Protein AF-A0A7C9HS86-F1 (afdb_monomer)

Solvent-accessible surface area (backbone atoms only — not comparable to full-atom values): 10602 Å² total; per-residue (Å²): 133,80,82,70,63,67,66,60,54,40,52,51,52,50,53,51,45,31,72,55,38,47,35,41,27,39,34,43,33,40,74,77,52,74,40,54,64,74,79,40,66,88,40,86,73,49,36,74,54,72,41,73,42,54,59,30,56,95,36,75,87,47,51,45,79,34,49,33,40,23,66,54,84,57,45,81,84,75,43,54,54,66,52,52,52,46,24,25,45,43,34,43,48,38,59,76,68,66,56,51,61,92,37,46,48,70,42,36,90,53,73,94,74,60,99,62,53,38,24,38,40,48,61,82,95,39,42,27,36,28,41,65,39,48,63,77,75,51,72,69,58,54,52,52,49,52,67,54,43,66,76,81,26,82,40,44,39,42,32,21,42,38,65,71,55,26,53,57,46,34,73,66,36,41,84,74,69,32,48,59,38,69,44,63,44,77,42,80,79,126

Secondary structure (DSSP, 8-state):
-PPP-HHHHHHHHHHHHHHHHSEEEHHHHHHHHS--HHHHTT-TT-EEEEEEE--STT-GGG-EEEEEEES-TTHHHHS-HHHHHHHHHHHHHHHHTT--GGGEEE-GGGTTS-SS-SEEEEETTEEEEEEEE-S---HHHHHHHHHHHHHH-SEEEEEES-HHHHHHHHHHHGGGTPEEEE--TT-S--

Sequence (190 aa):
MGAGNPLLTKLARLRAALRTDRVLSGAQLERHFDLSPSQLQPLKDFTQFSATLQPVYRSVRSRTVVPFVTLEASMERRLSAEQVGHLAGTAEIRLQLAAAPQDWQSGAAALGRSNKPDAVYLLGEHRVAIEYDAGSYRARVIEQKLEQFSRDYAGLVWGVTSGVRARRLQDRLGAHGVQVLHLNWWSDQG

Structure (mmCIF, N/CA/C/O backbone):
data_AF-A0A7C9HS86-F1
#
_entry.id   AF-A0A7C9HS86-F1
#
loop_
_atom_site.group_PDB
_atom_site.id
_atom_site.type_symbol
_atom_site.label_atom_id
_atom_site.label_alt_id
_atom_site.label_comp_id
_atom_site.label_asym_id
_atom_site.label_entity_id
_atom_site.label_seq_id
_atom_site.pdbx_PDB_ins_code
_atom_site.Cartn_x
_atom_site.Cartn_y
_atom_site.Cartn_z
_atom_site.occupancy
_atom_site.B_iso_or_equiv
_atom_site.auth_seq_id
_atom_site.auth_comp_id
_atom_site.auth_asym_id
_atom_site.auth_atom_id
_atom_site.pdbx_PDB_model_num
ATOM 1 N N . MET A 1 1 ? -0.083 -32.464 -17.994 1.00 45.38 1 MET A N 1
ATOM 2 C CA . MET A 1 1 ? -0.418 -31.026 -18.065 1.00 45.38 1 MET A CA 1
ATOM 3 C C . MET A 1 1 ? 0.732 -30.268 -17.426 1.00 45.38 1 MET A C 1
ATOM 5 O O . MET A 1 1 ? 0.901 -30.371 -16.220 1.00 45.38 1 MET A O 1
ATOM 9 N N . GLY A 1 2 ? 1.610 -29.667 -18.232 1.00 49.62 2 GLY A N 1
ATOM 10 C CA . GLY A 1 2 ? 2.817 -29.009 -17.724 1.00 49.62 2 GLY A CA 1
ATOM 11 C C . GLY A 1 2 ? 2.449 -27.813 -16.853 1.00 49.62 2 GLY A C 1
ATOM 12 O O . GLY A 1 2 ? 1.613 -27.006 -17.257 1.00 49.62 2 GLY A O 1
ATOM 13 N N . ALA A 1 3 ? 3.043 -27.716 -15.664 1.00 58.22 3 ALA A N 1
ATOM 14 C CA . ALA A 1 3 ? 2.933 -26.527 -14.831 1.00 58.22 3 ALA A CA 1
ATOM 15 C C . ALA A 1 3 ? 3.346 -25.309 -15.672 1.00 58.22 3 ALA A C 1
ATOM 17 O O . ALA A 1 3 ? 4.456 -25.269 -16.206 1.00 58.22 3 ALA A O 1
ATOM 18 N N . GLY A 1 4 ? 2.424 -24.361 -15.862 1.00 68.75 4 GLY A N 1
ATOM 19 C CA . GLY A 1 4 ? 2.694 -23.137 -16.612 1.00 68.75 4 GLY A CA 1
ATOM 20 C C . GLY A 1 4 ? 3.928 -22.426 -16.056 1.00 68.75 4 GLY A C 1
ATOM 21 O O . GLY A 1 4 ? 4.203 -22.511 -14.861 1.00 68.75 4 GLY A O 1
ATOM 22 N N . ASN A 1 5 ? 4.679 -21.741 -16.922 1.00 86.19 5 ASN A N 1
ATOM 23 C CA . ASN A 1 5 ? 5.912 -21.049 -16.543 1.00 86.19 5 ASN A CA 1
ATOM 24 C C . ASN A 1 5 ? 5.682 -20.190 -15.270 1.00 86.19 5 ASN A C 1
ATOM 26 O O . ASN A 1 5 ? 4.891 -19.238 -15.325 1.00 86.19 5 ASN A O 1
ATOM 30 N N . PRO A 1 6 ? 6.345 -20.497 -14.133 1.00 89.19 6 PRO A N 1
ATOM 31 C CA . PRO A 1 6 ? 6.112 -19.811 -12.860 1.00 89.19 6 PRO A CA 1
ATOM 32 C C . PRO A 1 6 ? 6.282 -18.291 -12.948 1.00 89.19 6 PRO A C 1
ATOM 34 O O . PRO A 1 6 ? 5.528 -17.542 -12.326 1.00 89.19 6 PRO A O 1
ATOM 37 N N . LEU A 1 7 ? 7.212 -17.822 -13.786 1.00 89.44 7 LEU A N 1
ATOM 38 C CA . LEU A 1 7 ? 7.433 -16.398 -14.018 1.00 89.44 7 LEU A CA 1
ATOM 39 C C . LEU A 1 7 ? 6.228 -15.738 -14.697 1.00 89.44 7 LEU A C 1
ATOM 41 O O . LEU A 1 7 ? 5.809 -14.662 -14.282 1.00 89.44 7 LEU A O 1
ATOM 45 N N . LEU A 1 8 ? 5.620 -16.386 -15.696 1.00 91.19 8 LEU A N 1
ATOM 46 C CA . LEU A 1 8 ? 4.433 -15.841 -16.366 1.00 91.19 8 LEU A CA 1
ATOM 47 C C . LEU A 1 8 ? 3.260 -15.688 -15.392 1.00 91.19 8 LEU A C 1
ATOM 49 O O . LEU A 1 8 ? 2.548 -14.686 -15.446 1.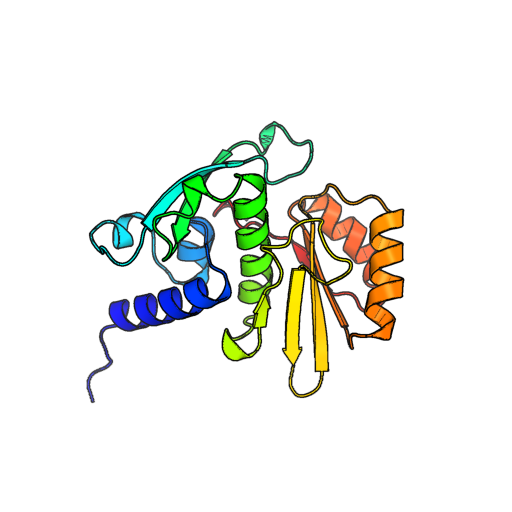00 91.19 8 LEU A O 1
ATOM 53 N N . THR A 1 9 ? 3.109 -16.630 -14.459 1.00 94.00 9 THR A N 1
ATOM 54 C CA . THR A 1 9 ? 2.086 -16.561 -13.406 1.00 94.00 9 THR A CA 1
ATOM 55 C C . THR A 1 9 ? 2.334 -15.381 -12.464 1.00 94.00 9 THR A C 1
ATOM 57 O O . THR A 1 9 ? 1.413 -14.607 -12.193 1.00 94.00 9 THR A O 1
ATOM 60 N N . LYS A 1 10 ? 3.582 -15.183 -12.011 1.00 95.25 10 LYS A N 1
ATOM 61 C CA . LYS A 1 10 ? 3.967 -14.022 -11.189 1.00 95.25 10 LYS A CA 1
ATOM 62 C C . LYS A 1 10 ? 3.694 -12.700 -11.913 1.00 95.25 10 LYS A C 1
ATOM 64 O O . LYS A 1 10 ? 3.069 -11.808 -11.345 1.00 95.25 10 LYS A O 1
ATOM 69 N N . LEU A 1 11 ? 4.078 -12.597 -13.187 1.00 96.12 11 LEU A N 1
ATOM 70 C CA . LEU A 1 11 ? 3.857 -11.397 -14.000 1.00 96.12 11 LEU A CA 1
ATOM 71 C C . LEU A 1 11 ? 2.369 -11.121 -14.252 1.00 96.12 11 LEU A C 1
ATOM 73 O O . LEU A 1 11 ? 1.957 -9.964 -14.279 1.00 96.12 11 LEU A O 1
ATOM 77 N N . ALA A 1 12 ? 1.542 -12.153 -14.435 1.00 95.38 12 ALA A N 1
ATOM 78 C CA . ALA A 1 12 ? 0.095 -11.988 -14.564 1.00 95.38 12 ALA A CA 1
ATOM 79 C C . ALA A 1 12 ? -0.529 -11.453 -13.264 1.00 95.38 12 ALA A C 1
ATOM 81 O O . ALA A 1 12 ? -1.308 -10.497 -13.309 1.00 95.38 12 ALA A O 1
ATOM 82 N N . ARG A 1 13 ? -0.127 -12.003 -12.108 1.00 95.88 13 ARG A N 1
ATOM 83 C CA . ARG A 1 13 ? -0.547 -11.510 -10.785 1.00 95.88 13 ARG A CA 1
ATOM 84 C C . ARG A 1 13 ? -0.114 -10.062 -10.554 1.00 95.88 13 ARG A C 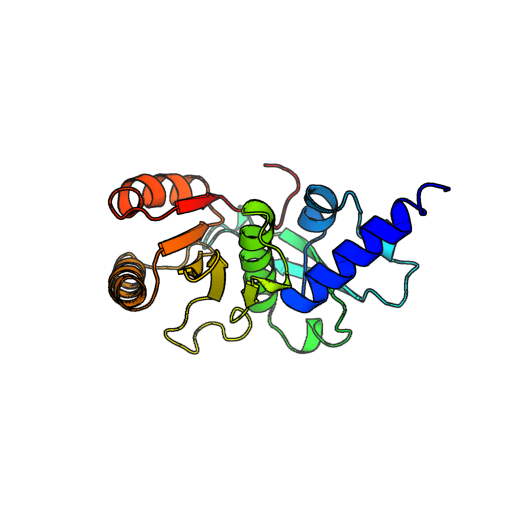1
ATOM 86 O O . ARG A 1 13 ? -0.935 -9.256 -10.124 1.00 95.88 13 ARG A O 1
ATOM 93 N N . LEU A 1 14 ? 1.128 -9.714 -10.896 1.00 97.31 14 LEU A N 1
ATOM 94 C CA . LEU A 1 14 ? 1.634 -8.344 -10.783 1.00 97.31 14 LEU A CA 1
ATOM 95 C C . LEU A 1 14 ? 0.838 -7.370 -11.663 1.00 97.31 14 LEU A C 1
ATOM 97 O O . LEU A 1 14 ? 0.445 -6.306 -11.196 1.00 97.31 14 LEU A O 1
ATOM 101 N N . ARG A 1 15 ? 0.538 -7.734 -12.919 1.00 97.06 15 ARG A N 1
ATOM 102 C CA . ARG A 1 15 ? -0.299 -6.897 -13.800 1.00 97.06 15 ARG A CA 1
ATOM 103 C C . ARG A 1 15 ? -1.697 -6.680 -13.226 1.00 97.06 15 ARG A C 1
ATOM 105 O O . ARG A 1 15 ? -2.211 -5.571 -13.317 1.00 97.06 15 ARG A O 1
ATOM 112 N N . ALA A 1 16 ? -2.314 -7.716 -12.658 1.00 95.88 16 ALA A N 1
ATOM 113 C CA . ALA A 1 16 ? -3.623 -7.588 -12.022 1.00 95.88 16 ALA A CA 1
ATOM 114 C C . ALA A 1 16 ? -3.570 -6.628 -10.823 1.00 95.88 16 ALA A C 1
ATOM 116 O O . ALA A 1 16 ? -4.391 -5.719 -10.747 1.00 95.88 16 ALA A O 1
ATOM 117 N N . ALA A 1 17 ? -2.561 -6.765 -9.958 1.00 96.69 17 ALA A N 1
ATOM 118 C CA . ALA A 1 17 ? -2.348 -5.852 -8.838 1.00 96.69 17 ALA A CA 1
ATOM 119 C C . ALA A 1 17 ? -2.145 -4.405 -9.310 1.00 96.69 17 ALA A C 1
ATOM 121 O O . ALA A 1 17 ? -2.857 -3.512 -8.868 1.00 96.69 17 ALA A O 1
ATOM 122 N N . LEU A 1 18 ? -1.261 -4.167 -10.284 1.00 96.62 18 LEU A N 1
ATOM 123 C CA . LEU A 1 18 ? -0.987 -2.820 -10.794 1.00 96.62 18 LEU A CA 1
ATOM 124 C C . LEU A 1 18 ? -2.178 -2.173 -11.514 1.00 96.62 18 LEU A C 1
ATOM 126 O O . LEU A 1 18 ? -2.245 -0.952 -11.562 1.00 96.62 18 LEU A O 1
ATOM 130 N N . ARG A 1 19 ? -3.133 -2.937 -12.056 1.00 95.25 19 ARG A N 1
ATOM 131 C CA . ARG A 1 19 ? -4.377 -2.352 -12.593 1.00 95.25 19 ARG A CA 1
ATOM 132 C C . ARG A 1 19 ? -5.276 -1.785 -11.495 1.00 95.25 19 ARG A C 1
ATOM 134 O O . ARG A 1 19 ? -5.959 -0.796 -11.737 1.00 95.25 19 ARG A O 1
ATOM 141 N N . THR A 1 20 ? -5.258 -2.390 -10.311 1.00 94.69 20 THR A N 1
ATOM 142 C CA . THR A 1 20 ? -6.065 -1.972 -9.158 1.00 94.69 20 THR A CA 1
ATOM 143 C C . THR A 1 20 ? -5.347 -0.919 -8.312 1.00 94.69 20 THR A C 1
ATOM 145 O O . THR A 1 20 ? -5.922 0.115 -7.977 1.00 94.69 20 THR A O 1
ATOM 148 N N . ASP A 1 21 ? -4.074 -1.154 -8.004 1.00 96.12 21 ASP A N 1
ATOM 149 C CA . ASP A 1 21 ? -3.268 -0.338 -7.088 1.00 96.12 21 ASP A CA 1
ATOM 150 C C . ASP A 1 21 ? -2.523 0.798 -7.789 1.00 96.12 21 ASP A C 1
ATOM 152 O O . ASP A 1 21 ? -2.080 1.753 -7.151 1.00 96.12 21 ASP A O 1
ATOM 156 N N . ARG A 1 22 ? -2.395 0.702 -9.118 1.00 95.94 22 ARG A N 1
ATOM 157 C CA . ARG A 1 22 ? -1.705 1.635 -10.024 1.00 95.94 22 ARG A CA 1
ATOM 158 C C . ARG A 1 22 ? -0.185 1.671 -9.881 1.00 95.94 22 ARG A C 1
ATOM 160 O O . ARG A 1 22 ? 0.506 1.821 -10.890 1.00 95.94 22 ARG A O 1
ATOM 167 N N . VAL A 1 23 ? 0.351 1.513 -8.674 1.00 97.00 23 VAL A N 1
ATOM 168 C CA . VAL A 1 23 ? 1.792 1.513 -8.406 1.00 97.00 23 VAL A CA 1
ATOM 169 C C . VAL A 1 23 ? 2.135 0.606 -7.231 1.00 97.00 23 VAL A C 1
ATOM 171 O O . VAL A 1 23 ? 1.376 0.508 -6.271 1.00 97.00 23 VAL A O 1
ATOM 174 N N . LEU A 1 24 ? 3.294 -0.039 -7.309 1.00 97.81 24 LEU A N 1
ATOM 175 C CA . LEU A 1 24 ? 3.888 -0.807 -6.218 1.00 97.81 24 LEU A CA 1
ATOM 176 C C . LEU A 1 24 ? 5.366 -0.445 -6.087 1.00 97.81 24 LEU A C 1
ATOM 178 O O . LEU A 1 24 ? 6.025 -0.151 -7.086 1.00 97.81 24 LEU A O 1
ATOM 182 N N . SER A 1 25 ? 5.891 -0.453 -4.867 1.00 97.88 25 SER A N 1
ATOM 183 C CA . SER A 1 25 ? 7.325 -0.269 -4.639 1.00 97.88 25 SER A CA 1
ATOM 184 C C . SER A 1 25 ? 8.111 -1.553 -4.925 1.00 97.88 25 SER A C 1
ATOM 186 O O . SER A 1 25 ? 7.553 -2.652 -4.904 1.00 97.88 25 SER A O 1
ATOM 188 N N . GLY A 1 26 ? 9.429 -1.432 -5.099 1.00 97.25 26 GLY A N 1
ATOM 189 C CA . GLY A 1 26 ? 10.323 -2.593 -5.167 1.00 97.25 26 GLY A CA 1
ATOM 190 C C . GLY A 1 26 ? 10.157 -3.543 -3.978 1.00 97.25 26 GLY A C 1
ATOM 191 O O . GLY A 1 26 ? 10.024 -4.745 -4.184 1.00 97.25 26 GLY A O 1
ATOM 192 N N . ALA A 1 27 ? 10.018 -3.005 -2.764 1.00 96.94 27 ALA A N 1
ATOM 193 C CA . ALA A 1 27 ? 9.853 -3.826 -1.568 1.00 96.94 27 ALA A CA 1
ATOM 194 C C . ALA A 1 27 ? 8.552 -4.647 -1.566 1.00 96.94 27 ALA A C 1
ATOM 196 O O . ALA A 1 27 ? 8.487 -5.777 -1.081 1.00 96.94 27 ALA A O 1
ATOM 197 N N . GLN A 1 28 ? 7.486 -4.097 -2.151 1.00 97.88 28 GLN A N 1
ATOM 198 C CA . GLN A 1 28 ? 6.220 -4.814 -2.303 1.00 97.88 28 GLN A CA 1
ATOM 199 C C . GLN A 1 28 ? 6.314 -5.915 -3.358 1.00 97.88 28 GLN A C 1
ATOM 201 O O . GLN A 1 28 ? 5.717 -6.979 -3.187 1.00 97.88 28 GLN A O 1
ATOM 206 N N . LEU A 1 29 ? 7.055 -5.670 -4.443 1.00 97.25 29 LEU A N 1
ATOM 207 C CA . LEU A 1 29 ? 7.319 -6.670 -5.475 1.00 97.25 29 LEU A CA 1
ATOM 208 C C . LEU A 1 29 ? 8.051 -7.879 -4.882 1.00 97.25 29 LEU A C 1
ATOM 210 O O . LEU A 1 29 ? 7.614 -9.013 -5.088 1.00 97.25 29 LEU A O 1
ATOM 214 N N . GLU A 1 30 ? 9.102 -7.636 -4.102 1.00 96.06 30 GLU A N 1
ATOM 215 C CA . GLU A 1 30 ? 9.903 -8.701 -3.498 1.00 96.06 30 GLU A CA 1
ATOM 216 C C . GLU A 1 30 ? 9.066 -9.502 -2.498 1.00 96.06 30 GLU A C 1
ATOM 218 O O . GLU A 1 30 ? 8.924 -10.718 -2.633 1.00 96.06 30 GLU A O 1
ATOM 223 N N . ARG A 1 31 ? 8.403 -8.810 -1.565 1.00 96.12 31 ARG A N 1
ATOM 224 C CA . ARG A 1 31 ? 7.620 -9.433 -0.490 1.00 96.12 31 ARG A CA 1
ATOM 225 C C . ARG A 1 31 ? 6.410 -10.226 -0.977 1.00 96.12 31 ARG A C 1
ATOM 227 O O . ARG A 1 31 ? 6.134 -11.299 -0.448 1.00 96.12 31 ARG A O 1
ATOM 234 N N . HIS A 1 32 ? 5.656 -9.691 -1.939 1.00 96.62 32 HIS A N 1
ATOM 235 C CA . HIS A 1 32 ? 4.333 -10.232 -2.290 1.00 96.62 32 HIS A CA 1
ATOM 236 C C . HIS A 1 32 ? 4.305 -10.996 -3.619 1.00 96.62 32 HIS A C 1
ATOM 238 O O . HIS A 1 32 ? 3.376 -11.774 -3.865 1.00 96.62 32 HIS A O 1
ATOM 244 N N . PHE A 1 33 ? 5.303 -10.791 -4.483 1.00 96.25 33 PHE A N 1
ATOM 245 C CA . PHE A 1 33 ? 5.349 -11.387 -5.822 1.00 96.25 33 PHE A CA 1
ATOM 246 C C . PHE A 1 33 ? 6.621 -12.191 -6.094 1.00 96.25 33 PHE A C 1
ATOM 248 O O . PHE A 1 33 ? 6.652 -12.897 -7.107 1.00 96.25 33 PHE A O 1
ATOM 255 N N . ASP A 1 34 ? 7.621 -12.132 -5.206 1.00 95.75 34 ASP A N 1
ATOM 256 C CA . ASP A 1 34 ? 8.929 -12.766 -5.397 1.00 95.75 34 ASP A CA 1
ATOM 257 C C . ASP A 1 34 ? 9.529 -12.355 -6.758 1.00 95.75 34 ASP A C 1
ATOM 259 O O . ASP A 1 34 ? 9.844 -13.185 -7.624 1.00 95.75 34 ASP A O 1
ATOM 263 N N . LEU A 1 35 ? 9.532 -11.032 -6.971 1.00 95.56 35 LEU A N 1
ATOM 264 C CA . LEU A 1 35 ? 10.057 -10.318 -8.131 1.00 95.56 35 LEU A CA 1
ATOM 265 C C . LEU A 1 35 ? 10.865 -9.107 -7.658 1.00 95.56 35 LEU A C 1
ATOM 267 O O . LEU A 1 35 ? 10.457 -8.433 -6.723 1.00 95.56 35 LEU A O 1
ATOM 271 N N . SER A 1 36 ? 11.941 -8.768 -8.358 1.00 94.06 36 SER A N 1
ATOM 272 C CA . SER A 1 36 ? 12.672 -7.514 -8.164 1.00 94.06 36 SER A CA 1
ATOM 273 C C . SER A 1 36 ? 12.439 -6.546 -9.335 1.00 94.06 36 SER A C 1
ATOM 275 O O . SER A 1 36 ? 12.136 -6.978 -10.456 1.00 94.06 36 SER A O 1
ATOM 277 N N . PRO A 1 37 ? 12.628 -5.226 -9.143 1.00 91.88 37 PRO A N 1
ATOM 278 C CA . PRO A 1 37 ? 12.551 -4.259 -10.241 1.00 91.88 37 PRO A CA 1
ATOM 279 C C . PRO A 1 37 ? 13.489 -4.588 -11.417 1.00 91.88 37 PRO A C 1
ATOM 281 O O . PRO A 1 37 ? 13.111 -4.430 -12.580 1.00 91.88 37 PRO A O 1
ATOM 284 N N . SER A 1 38 ? 14.688 -5.123 -11.153 1.00 91.69 38 SER A N 1
ATOM 285 C CA . SER A 1 38 ? 15.653 -5.478 -12.205 1.00 91.69 38 SER A CA 1
ATOM 286 C C . SER A 1 38 ? 15.145 -6.585 -13.133 1.00 91.69 38 SER A C 1
ATOM 288 O O . SER A 1 38 ? 15.365 -6.508 -14.341 1.00 91.69 38 SER A O 1
ATOM 290 N N . GLN A 1 39 ? 14.379 -7.554 -12.619 1.00 93.31 39 GLN A N 1
ATOM 291 C CA . GLN A 1 39 ? 13.745 -8.594 -13.442 1.00 93.31 39 GLN A CA 1
ATOM 292 C C . GLN A 1 39 ? 12.695 -8.032 -14.410 1.00 93.31 39 GLN A C 1
ATOM 294 O O . GLN A 1 39 ? 12.390 -8.661 -15.424 1.00 93.31 39 GLN A O 1
ATOM 299 N N . LEU A 1 40 ? 12.148 -6.851 -14.117 1.00 93.88 40 LEU A N 1
ATOM 300 C CA . LEU A 1 40 ? 11.145 -6.191 -14.948 1.00 93.88 40 LEU A CA 1
ATOM 301 C C . LEU A 1 40 ? 11.751 -5.205 -15.952 1.00 93.88 40 LEU A C 1
ATOM 303 O O . LEU A 1 40 ? 11.059 -4.820 -16.887 1.00 93.88 40 LEU A O 1
ATOM 307 N N . GLN A 1 41 ? 13.023 -4.812 -15.809 1.00 89.38 41 GLN A N 1
ATOM 308 C CA . GLN A 1 41 ? 13.681 -3.859 -16.719 1.00 89.38 41 GLN A CA 1
ATOM 309 C C . GLN A 1 41 ? 13.632 -4.255 -18.204 1.00 89.38 41 GLN A C 1
ATOM 311 O O . GLN A 1 41 ? 13.383 -3.374 -19.028 1.00 89.38 41 GLN A O 1
ATOM 316 N N . PRO A 1 42 ? 13.821 -5.533 -18.599 1.00 90.88 42 PRO A N 1
ATOM 317 C CA . PRO A 1 42 ? 13.724 -5.905 -20.011 1.00 90.88 42 PRO A CA 1
ATOM 318 C C . PRO A 1 42 ? 12.279 -5.923 -20.546 1.00 90.88 42 PRO A C 1
ATOM 320 O O . PRO A 1 42 ? 12.074 -6.075 -21.752 1.00 90.88 42 PRO A O 1
ATOM 323 N N . LEU A 1 43 ? 11.266 -5.790 -19.683 1.00 91.69 43 LEU A N 1
ATOM 324 C CA . LEU A 1 43 ? 9.855 -5.917 -20.042 1.00 91.69 43 LEU A CA 1
ATOM 325 C C . LEU A 1 43 ? 9.222 -4.538 -20.261 1.00 91.69 43 LEU A C 1
ATOM 327 O O . LEU A 1 43 ? 8.967 -3.795 -19.318 1.00 91.69 43 LEU A O 1
ATOM 331 N N . LYS A 1 44 ? 8.883 -4.228 -21.516 1.00 88.75 44 LYS A N 1
ATOM 332 C CA . LYS A 1 44 ? 8.337 -2.915 -21.919 1.00 88.75 44 LYS A CA 1
ATOM 333 C C . LYS A 1 44 ? 6.975 -2.565 -21.307 1.00 88.75 44 LYS A C 1
ATOM 335 O O . LYS A 1 44 ? 6.611 -1.395 -21.290 1.00 88.75 44 LYS A O 1
ATOM 340 N N . ASP A 1 45 ? 6.235 -3.556 -20.812 1.00 91.69 45 ASP A N 1
ATOM 341 C CA . ASP A 1 45 ? 4.920 -3.354 -20.189 1.00 91.69 45 ASP A CA 1
ATOM 342 C C . ASP A 1 45 ? 5.006 -2.640 -18.829 1.00 91.69 45 ASP A C 1
ATOM 344 O O . ASP A 1 45 ? 4.003 -2.112 -18.350 1.00 91.69 45 ASP A O 1
ATOM 348 N N . PHE A 1 46 ? 6.178 -2.653 -18.185 1.00 95.69 46 PHE A N 1
ATOM 349 C CA . PHE A 1 46 ? 6.373 -2.118 -16.842 1.00 95.69 46 PHE A CA 1
ATOM 350 C C . PHE A 1 46 ? 7.235 -0.862 -16.898 1.00 95.69 46 PHE A C 1
ATOM 352 O O . PHE A 1 46 ? 8.409 -0.899 -17.259 1.00 95.69 46 PHE A O 1
ATOM 359 N N . THR A 1 47 ? 6.654 0.261 -16.496 1.00 96.19 47 THR A N 1
ATOM 360 C CA . THR A 1 47 ? 7.400 1.502 -16.293 1.00 96.19 47 THR A CA 1
ATOM 361 C C . THR A 1 47 ? 8.004 1.495 -14.897 1.00 96.19 47 THR A C 1
ATOM 363 O O . THR A 1 47 ? 7.304 1.226 -13.918 1.00 96.19 47 THR A O 1
ATOM 366 N N . GLN A 1 48 ? 9.291 1.821 -14.812 1.00 95.56 48 GLN A N 1
ATOM 367 C CA . GLN A 1 48 ? 10.021 1.959 -13.557 1.00 95.56 48 GLN A CA 1
ATOM 368 C C . GLN A 1 48 ? 10.475 3.399 -13.374 1.00 95.56 48 GLN A C 1
ATOM 370 O O . GLN A 1 48 ? 10.930 4.031 -14.324 1.00 95.56 48 GLN A O 1
ATOM 375 N N . PHE A 1 49 ? 10.362 3.896 -12.151 1.00 95.50 49 PHE A N 1
ATOM 376 C CA . PHE A 1 49 ? 10.852 5.213 -11.760 1.00 95.50 49 PHE A CA 1
ATOM 377 C C . PHE A 1 49 ? 11.199 5.205 -10.272 1.00 95.50 49 PHE A C 1
ATOM 379 O O . PHE A 1 49 ? 10.842 4.273 -9.551 1.00 95.50 49 PHE A O 1
ATOM 386 N N . SER A 1 50 ? 11.879 6.246 -9.802 1.00 95.38 50 SER A N 1
ATOM 387 C CA . SER A 1 50 ? 12.242 6.383 -8.393 1.00 95.38 50 SER A CA 1
ATOM 388 C C . SER A 1 50 ? 11.751 7.713 -7.856 1.00 95.38 50 SER A C 1
ATOM 390 O O . SER A 1 50 ? 11.898 8.740 -8.509 1.00 95.38 50 SER A O 1
ATOM 392 N N . ALA A 1 51 ? 11.222 7.717 -6.635 1.00 94.31 51 ALA A N 1
ATOM 393 C CA . ALA A 1 51 ? 10.854 8.952 -5.953 1.00 94.31 51 ALA A CA 1
ATOM 394 C C . ALA A 1 51 ? 11.541 9.044 -4.592 1.00 94.31 51 ALA A C 1
ATOM 396 O O . ALA A 1 51 ? 11.675 8.056 -3.869 1.00 94.31 51 ALA A O 1
ATOM 397 N N . THR A 1 52 ? 11.968 10.253 -4.229 1.00 93.94 52 THR A N 1
ATOM 398 C CA . THR A 1 52 ? 12.451 10.532 -2.873 1.00 93.94 52 THR A CA 1
ATOM 399 C C . THR A 1 52 ? 11.259 10.836 -1.978 1.00 93.94 52 THR A C 1
ATOM 401 O O . THR A 1 52 ? 10.519 11.787 -2.227 1.00 93.94 52 THR A O 1
ATOM 404 N N . LEU A 1 53 ? 11.088 10.043 -0.926 1.00 91.69 53 LEU A N 1
ATOM 405 C CA . LEU A 1 53 ? 9.937 10.096 -0.029 1.00 91.69 53 LEU A CA 1
ATOM 406 C C . LEU A 1 53 ? 10.392 10.177 1.412 1.00 91.69 53 LEU A C 1
ATOM 408 O O . LEU A 1 53 ? 11.509 9.792 1.737 1.00 91.69 53 LEU A O 1
ATOM 412 N N . GLN A 1 54 ? 9.499 10.650 2.274 1.00 90.62 54 GLN A N 1
ATOM 413 C CA . GLN A 1 54 ? 9.640 10.551 3.719 1.00 90.62 54 GLN A CA 1
ATOM 414 C C . GLN A 1 54 ? 8.453 9.738 4.259 1.00 90.62 54 GLN A C 1
ATOM 416 O O . GLN A 1 54 ? 7.434 10.325 4.628 1.00 90.62 54 GLN A O 1
ATOM 421 N N . PRO A 1 55 ? 8.542 8.395 4.259 1.00 84.31 55 PRO A N 1
ATOM 422 C CA . PRO A 1 55 ? 7.406 7.511 4.523 1.00 84.31 55 PRO A CA 1
ATOM 423 C C . PRO A 1 55 ? 6.858 7.629 5.946 1.00 84.31 55 PRO A C 1
ATOM 425 O O . PRO A 1 55 ? 5.679 7.369 6.178 1.00 84.31 55 PRO A O 1
ATOM 428 N N . VAL A 1 56 ? 7.694 8.055 6.899 1.00 84.00 56 VAL A N 1
ATOM 429 C CA . VAL A 1 56 ? 7.274 8.348 8.270 1.00 84.00 56 VAL A CA 1
ATOM 430 C C . VAL A 1 56 ? 7.196 9.861 8.461 1.00 84.00 56 VAL A C 1
ATOM 432 O O . VAL A 1 56 ? 8.200 10.585 8.398 1.00 84.00 56 VAL A O 1
ATOM 435 N N . TYR A 1 57 ? 5.987 10.357 8.729 1.00 81.00 57 TYR A N 1
ATOM 436 C CA . TYR A 1 57 ? 5.734 11.782 8.922 1.00 81.00 57 TYR A CA 1
ATOM 437 C C . TYR A 1 57 ? 6.671 12.396 9.977 1.00 81.00 57 TYR A C 1
ATOM 439 O O . TYR A 1 57 ? 6.872 11.849 11.061 1.00 81.00 57 TYR A O 1
ATOM 447 N N . ARG A 1 58 ? 7.265 13.548 9.634 1.00 79.81 58 ARG A N 1
ATOM 448 C CA . ARG A 1 58 ? 8.271 14.293 10.425 1.00 79.81 58 ARG A CA 1
ATOM 449 C C . ARG A 1 58 ? 9.548 13.531 10.827 1.00 79.81 58 ARG A C 1
ATOM 451 O O . ARG A 1 58 ? 10.348 14.075 11.581 1.00 79.81 58 ARG A O 1
ATOM 458 N N . SER A 1 59 ? 9.801 12.335 10.298 1.00 81.69 59 SER A N 1
ATOM 459 C CA . SER A 1 59 ? 11.077 11.638 10.479 1.00 81.69 59 SER A CA 1
ATOM 460 C C . SER A 1 59 ? 12.001 11.853 9.279 1.00 81.69 59 SER A C 1
ATOM 462 O O . SER A 1 59 ? 11.935 11.111 8.301 1.00 81.69 59 SER A O 1
ATOM 464 N N . VAL A 1 60 ? 12.915 12.827 9.360 1.00 79.06 60 VAL A N 1
ATOM 465 C CA . VAL A 1 60 ? 13.934 13.065 8.310 1.00 79.06 60 VAL A CA 1
ATOM 466 C C . VAL A 1 60 ? 14.791 11.818 8.064 1.00 79.06 60 VAL A C 1
ATOM 468 O O . VAL A 1 60 ? 15.158 11.541 6.929 1.00 79.06 60 VAL A O 1
ATOM 471 N N . ARG A 1 61 ? 15.044 11.016 9.108 1.00 83.06 61 ARG A N 1
ATOM 472 C CA . ARG A 1 61 ? 15.775 9.741 9.004 1.00 83.06 61 ARG A CA 1
ATOM 473 C C . ARG A 1 61 ? 15.060 8.692 8.151 1.00 83.06 61 ARG A C 1
ATOM 475 O O . ARG A 1 61 ? 15.708 7.766 7.691 1.00 83.06 61 ARG A O 1
ATOM 482 N N . SER A 1 62 ? 13.747 8.825 7.946 1.00 83.19 62 SER A N 1
ATOM 483 C CA . SER A 1 62 ? 13.001 7.949 7.035 1.00 83.19 62 SER A CA 1
ATOM 484 C C . SER A 1 62 ? 13.102 8.384 5.573 1.00 83.19 62 SER A C 1
ATOM 486 O O . SER A 1 62 ? 12.594 7.682 4.705 1.00 83.19 62 SER A O 1
ATOM 488 N N . ARG A 1 63 ? 13.733 9.532 5.276 1.00 90.06 63 ARG A N 1
ATOM 489 C CA . ARG A 1 63 ? 13.858 10.011 3.902 1.00 90.06 63 ARG A CA 1
ATOM 490 C C . ARG A 1 63 ? 14.706 9.040 3.088 1.00 90.06 63 ARG A C 1
ATOM 492 O O . ARG A 1 63 ? 15.868 8.820 3.410 1.00 90.06 63 ARG A O 1
ATOM 499 N N . THR A 1 64 ? 14.129 8.490 2.029 1.00 93.06 64 THR A N 1
ATOM 500 C CA . THR A 1 64 ? 14.778 7.475 1.196 1.00 93.06 64 THR A CA 1
ATOM 501 C C . THR A 1 64 ? 14.335 7.592 -0.261 1.00 93.06 64 THR A C 1
ATOM 503 O O . THR A 1 64 ? 13.294 8.187 -0.559 1.00 93.06 64 THR A O 1
ATOM 506 N N . VAL A 1 65 ? 15.140 7.044 -1.171 1.00 94.69 65 VAL A N 1
ATOM 507 C CA . VAL A 1 65 ? 14.786 6.872 -2.582 1.00 94.69 65 VAL A CA 1
ATOM 508 C C . VAL A 1 65 ? 14.128 5.508 -2.727 1.00 94.69 65 VAL A C 1
ATOM 510 O O . VAL A 1 65 ? 14.739 4.492 -2.412 1.00 94.69 65 VAL A O 1
ATOM 513 N N . VAL A 1 66 ? 12.886 5.491 -3.199 1.00 95.50 66 VAL A N 1
ATOM 514 C CA . VAL A 1 66 ? 12.101 4.263 -3.346 1.00 95.50 66 VAL A CA 1
ATOM 515 C C . VAL A 1 66 ? 11.901 3.977 -4.834 1.00 95.50 66 VAL A C 1
ATOM 517 O O . VAL A 1 66 ? 11.391 4.858 -5.535 1.00 95.50 66 VAL A O 1
ATOM 520 N N . PRO A 1 67 ? 12.284 2.785 -5.329 1.00 96.12 67 PRO A N 1
ATOM 521 C CA . PRO A 1 67 ? 11.949 2.358 -6.679 1.00 96.12 67 PRO A CA 1
ATOM 522 C C . PRO A 1 67 ? 10.475 1.947 -6.748 1.00 96.12 67 PRO A C 1
ATOM 524 O O . PRO A 1 67 ? 9.968 1.261 -5.859 1.00 96.12 67 PRO A O 1
ATOM 527 N N . PHE A 1 68 ? 9.806 2.330 -7.829 1.00 97.19 68 PHE A N 1
ATOM 528 C CA . PHE A 1 68 ? 8.408 2.025 -8.102 1.00 97.19 68 PHE A CA 1
ATOM 529 C C . PHE A 1 68 ? 8.228 1.380 -9.466 1.00 97.19 68 PHE A C 1
ATOM 531 O O . PHE A 1 68 ? 8.983 1.636 -10.406 1.00 97.19 68 PHE A O 1
ATOM 538 N N . VAL A 1 69 ? 7.170 0.582 -9.569 1.00 97.75 69 VAL A N 1
ATOM 539 C CA . VAL A 1 69 ? 6.724 -0.060 -10.800 1.00 97.75 69 VAL A CA 1
ATOM 540 C C . VAL A 1 69 ? 5.260 0.279 -11.043 1.00 97.75 69 VAL A C 1
ATOM 542 O O . VAL A 1 69 ? 4.428 0.188 -10.142 1.00 97.75 69 VAL A O 1
ATOM 545 N N . THR A 1 70 ? 4.942 0.664 -12.276 1.00 97.44 70 THR A N 1
ATOM 546 C CA . THR A 1 70 ? 3.585 0.979 -12.732 1.00 97.44 70 THR A CA 1
ATOM 547 C C . THR A 1 70 ? 3.368 0.502 -14.169 1.00 97.44 70 THR A C 1
ATOM 549 O O . THR A 1 70 ? 4.320 0.259 -14.909 1.00 97.44 70 THR A O 1
ATOM 552 N N . LEU A 1 71 ? 2.105 0.379 -14.580 1.00 96.25 71 LEU A N 1
ATOM 553 C CA . LEU A 1 71 ? 1.726 0.206 -15.988 1.00 96.25 71 LEU A CA 1
ATOM 554 C C . LEU A 1 71 ? 1.544 1.559 -16.708 1.00 96.25 71 LEU A C 1
ATOM 556 O O . LEU A 1 71 ? 1.380 1.599 -17.924 1.00 96.25 71 LEU A O 1
ATOM 560 N N . GLU A 1 72 ? 1.554 2.680 -15.978 1.00 93.94 72 GLU A N 1
ATOM 561 C CA . GLU A 1 72 ? 1.290 4.018 -16.514 1.00 93.94 72 GLU A CA 1
ATOM 562 C C . GLU A 1 72 ? 2.587 4.806 -16.767 1.00 93.94 72 GLU A C 1
ATOM 564 O O . GLU A 1 72 ? 3.116 5.468 -15.873 1.00 93.94 72 GLU A O 1
ATOM 569 N N . ALA A 1 73 ? 3.048 4.852 -18.020 1.00 89.88 73 ALA A N 1
ATOM 570 C CA . ALA A 1 73 ? 4.292 5.536 -18.412 1.00 89.88 73 ALA A CA 1
ATOM 571 C C . ALA A 1 73 ? 4.370 7.039 -18.059 1.00 89.88 73 ALA A C 1
ATOM 573 O O . ALA A 1 73 ? 5.442 7.640 -18.069 1.00 89.88 73 ALA A O 1
ATOM 574 N N . SER A 1 74 ? 3.234 7.689 -17.788 1.00 90.88 74 SER A N 1
ATOM 575 C CA . SER A 1 74 ? 3.173 9.123 -17.472 1.00 90.88 74 SER A CA 1
ATOM 576 C C . SER A 1 74 ? 3.007 9.432 -15.982 1.00 90.88 74 SER A C 1
ATOM 578 O O . SER A 1 74 ? 2.954 10.609 -15.624 1.00 90.88 74 SER A O 1
ATOM 580 N N . MET A 1 75 ? 2.933 8.415 -15.117 1.00 91.62 75 MET A N 1
ATOM 581 C CA . MET A 1 75 ? 2.579 8.585 -13.705 1.00 91.62 75 MET A CA 1
ATOM 582 C C . MET A 1 75 ? 3.530 9.515 -12.950 1.00 91.62 75 MET A C 1
ATOM 584 O O . MET A 1 75 ? 3.055 10.441 -12.299 1.00 91.62 75 MET A O 1
ATOM 588 N N . GLU A 1 76 ? 4.844 9.315 -13.086 1.00 88.56 76 GLU A N 1
ATOM 589 C CA . GLU A 1 76 ? 5.876 10.118 -12.407 1.00 88.56 76 GLU A CA 1
ATOM 590 C C . GLU A 1 76 ? 5.738 11.621 -12.697 1.00 88.56 76 GLU A C 1
ATOM 592 O O . GLU A 1 76 ? 5.992 12.457 -11.837 1.00 88.56 76 GLU A O 1
ATOM 597 N N . ARG A 1 77 ? 5.269 11.980 -13.899 1.00 88.69 77 ARG A N 1
ATOM 598 C CA . ARG A 1 77 ? 5.047 13.380 -14.293 1.00 88.69 77 ARG A CA 1
ATOM 599 C C . ARG A 1 77 ? 3.712 13.942 -13.803 1.00 88.69 77 ARG A C 1
ATOM 601 O O . ARG A 1 77 ? 3.541 15.156 -13.777 1.00 88.69 77 ARG A O 1
ATOM 608 N N . ARG A 1 78 ? 2.741 13.079 -13.491 1.00 90.19 78 ARG A N 1
ATOM 609 C CA . ARG A 1 78 ? 1.356 13.459 -13.162 1.00 90.19 78 ARG A CA 1
ATOM 610 C C . ARG A 1 78 ? 1.069 13.494 -11.668 1.00 90.19 78 ARG A C 1
ATOM 612 O O . ARG A 1 78 ? 0.158 14.212 -11.264 1.00 90.19 78 ARG A O 1
ATOM 619 N N . LEU A 1 79 ? 1.762 12.677 -10.882 1.00 89.44 79 LEU A N 1
ATOM 620 C CA . LEU A 1 79 ? 1.541 12.542 -9.447 1.00 89.44 79 LEU A CA 1
ATOM 621 C C . LEU A 1 79 ? 2.745 13.070 -8.677 1.00 89.44 79 LEU A C 1
ATOM 623 O O . LEU A 1 79 ? 3.889 12.854 -9.067 1.00 89.44 79 LEU A O 1
ATOM 627 N N . SER A 1 80 ? 2.484 13.733 -7.554 1.00 91.06 80 SER A N 1
ATOM 628 C CA . SER A 1 80 ? 3.544 14.060 -6.608 1.00 91.06 80 SER A CA 1
ATOM 629 C C . SER A 1 80 ? 4.091 12.789 -5.954 1.00 91.06 80 SER A C 1
ATOM 631 O O . SER A 1 80 ? 3.416 11.759 -5.880 1.00 91.06 80 SER A O 1
ATOM 633 N N . ALA A 1 81 ? 5.302 12.879 -5.406 1.00 91.19 81 ALA A N 1
ATOM 634 C CA . ALA A 1 81 ? 5.897 11.789 -4.642 1.00 91.19 81 ALA A CA 1
ATOM 635 C C . ALA A 1 81 ? 4.955 11.337 -3.498 1.00 91.19 81 ALA A C 1
ATOM 637 O O . ALA A 1 81 ? 4.702 10.147 -3.333 1.00 91.19 81 ALA A O 1
ATOM 638 N N . GLU A 1 82 ? 4.349 12.278 -2.767 1.00 89.19 82 GLU A N 1
ATOM 639 C CA . GLU A 1 82 ? 3.378 11.974 -1.704 1.00 89.19 82 GLU A CA 1
ATOM 640 C C . GLU A 1 82 ? 2.173 11.172 -2.218 1.00 89.19 82 GLU A C 1
ATOM 642 O O . GLU A 1 82 ? 1.785 10.188 -1.592 1.00 89.19 82 GLU A O 1
ATOM 647 N N . GLN A 1 83 ? 1.630 11.528 -3.388 1.00 91.25 83 GLN A N 1
ATOM 648 C CA . GLN A 1 83 ? 0.531 10.782 -4.005 1.00 91.25 83 GLN A CA 1
ATOM 649 C C . GLN A 1 83 ? 0.939 9.358 -4.393 1.00 91.25 83 GLN A C 1
ATOM 651 O O . GLN A 1 83 ? 0.167 8.425 -4.181 1.00 91.25 83 GLN A O 1
ATOM 656 N N . VAL A 1 84 ? 2.153 9.170 -4.916 1.00 94.19 84 VAL A N 1
ATOM 657 C CA . VAL A 1 84 ? 2.692 7.834 -5.222 1.00 94.19 84 VAL A CA 1
ATOM 658 C C . VAL A 1 84 ? 2.867 7.013 -3.939 1.00 94.19 84 VAL A C 1
ATOM 660 O O . VAL A 1 84 ? 2.458 5.855 -3.895 1.00 94.19 84 VAL A O 1
ATOM 663 N N . GLY A 1 85 ? 3.407 7.614 -2.875 1.00 94.06 85 GLY A N 1
ATOM 664 C CA . GLY A 1 85 ? 3.556 6.957 -1.574 1.00 94.06 85 GLY A CA 1
ATOM 665 C C . GLY A 1 85 ? 2.218 6.567 -0.939 1.00 94.06 85 GLY A C 1
ATOM 666 O O . GLY A 1 85 ? 2.110 5.504 -0.335 1.00 94.06 85 GLY A O 1
ATOM 667 N N . HIS A 1 86 ? 1.182 7.389 -1.110 1.00 93.38 86 HIS A N 1
ATOM 668 C CA . HIS A 1 86 ? -0.176 7.101 -0.633 1.00 93.38 86 HIS A CA 1
ATOM 669 C C . HIS A 1 86 ? -0.827 5.933 -1.375 1.00 93.38 86 HIS A C 1
ATOM 671 O O . HIS A 1 86 ? -1.428 5.060 -0.746 1.00 93.38 86 HIS A O 1
ATOM 677 N N . LEU A 1 87 ? -0.653 5.870 -2.700 1.00 95.31 87 LEU A N 1
ATOM 678 C CA . LEU A 1 87 ? -1.086 4.720 -3.499 1.00 95.31 87 LEU A CA 1
ATOM 679 C C . LEU A 1 87 ? -0.367 3.438 -3.057 1.00 95.31 87 LEU A C 1
ATOM 681 O O . LEU A 1 87 ? -1.031 2.447 -2.769 1.00 95.31 87 LEU A O 1
ATOM 685 N N . ALA A 1 88 ? 0.963 3.473 -2.925 1.00 96.88 88 ALA A N 1
ATOM 686 C CA . ALA A 1 88 ? 1.753 2.316 -2.500 1.00 96.88 88 ALA A CA 1
ATOM 687 C C . ALA A 1 88 ? 1.393 1.846 -1.078 1.00 96.88 88 ALA A C 1
ATOM 689 O O . ALA A 1 88 ? 1.264 0.646 -0.828 1.00 96.88 88 ALA A O 1
ATOM 690 N N . GLY A 1 89 ? 1.167 2.782 -0.152 1.00 96.38 89 GLY A N 1
ATOM 691 C CA . GLY A 1 89 ? 0.715 2.480 1.204 1.00 96.38 89 GLY A CA 1
ATOM 692 C C . GLY A 1 89 ? -0.678 1.855 1.251 1.00 96.38 89 GLY A C 1
ATOM 693 O O . GLY A 1 89 ? -0.886 0.873 1.960 1.00 96.38 89 GLY A O 1
ATOM 694 N N . THR A 1 90 ? -1.612 2.357 0.441 1.00 97.06 90 THR A N 1
ATOM 695 C CA . THR A 1 90 ? -2.953 1.763 0.310 1.00 97.06 90 THR A CA 1
ATOM 696 C C . THR A 1 90 ? -2.886 0.363 -0.307 1.00 97.06 90 THR A C 1
ATOM 698 O O . THR A 1 90 ? -3.559 -0.556 0.162 1.00 97.06 90 THR A O 1
ATOM 701 N N . ALA A 1 91 ? -2.030 0.172 -1.314 1.00 97.75 91 ALA A N 1
ATOM 702 C CA . ALA A 1 91 ? -1.779 -1.129 -1.927 1.00 97.75 91 ALA A CA 1
ATOM 703 C C . ALA A 1 91 ? -1.208 -2.140 -0.921 1.00 97.75 91 ALA A C 1
ATOM 705 O O . ALA A 1 91 ? -1.589 -3.308 -0.932 1.00 97.75 91 ALA A O 1
ATOM 706 N N . GLU A 1 92 ? -0.343 -1.694 -0.004 1.00 98.00 92 GLU A N 1
ATOM 707 C CA . GLU A 1 92 ? 0.207 -2.562 1.041 1.00 98.00 92 GLU A CA 1
ATOM 708 C C . GLU A 1 92 ? -0.877 -3.092 1.976 1.00 98.00 92 GLU A C 1
ATOM 710 O O . GLU A 1 92 ? -0.828 -4.261 2.348 1.00 98.00 92 GLU A O 1
ATOM 715 N N . ILE A 1 93 ? -1.884 -2.276 2.308 1.00 98.12 93 ILE A N 1
ATOM 716 C CA . ILE A 1 93 ? -3.033 -2.736 3.098 1.00 98.12 93 ILE A CA 1
ATOM 717 C C . ILE A 1 93 ? -3.763 -3.852 2.348 1.00 98.12 93 ILE A C 1
ATOM 719 O O . ILE A 1 93 ? -3.989 -4.918 2.917 1.00 98.12 93 ILE A O 1
ATOM 723 N N . ARG A 1 94 ? -4.080 -3.648 1.059 1.00 98.12 94 ARG A N 1
ATOM 724 C CA . ARG A 1 94 ? -4.734 -4.671 0.224 1.00 98.12 94 ARG A CA 1
ATOM 725 C C . ARG A 1 94 ? -3.940 -5.978 0.215 1.00 98.12 94 ARG A C 1
ATOM 727 O O . ARG A 1 94 ? -4.515 -7.052 0.376 1.00 98.12 94 ARG A O 1
ATOM 734 N N . LEU A 1 95 ? -2.624 -5.878 0.023 1.00 97.69 95 LEU A N 1
ATOM 735 C CA . LEU A 1 95 ? -1.720 -7.022 -0.049 1.00 97.69 95 LEU A CA 1
ATOM 736 C C . LEU A 1 95 ? -1.616 -7.760 1.295 1.00 97.69 95 LEU A C 1
ATOM 738 O O . LEU A 1 95 ? -1.718 -8.983 1.306 1.00 97.69 95 LEU A O 1
ATOM 742 N N . GLN A 1 96 ? -1.500 -7.049 2.423 1.00 97.38 96 GLN A N 1
ATOM 743 C CA . GLN A 1 96 ? -1.477 -7.660 3.762 1.00 97.38 96 GLN A CA 1
ATOM 744 C C . GLN A 1 96 ? -2.812 -8.308 4.150 1.00 97.38 96 GLN A C 1
ATOM 746 O O . GLN A 1 96 ? -2.819 -9.336 4.822 1.00 97.38 96 GLN A O 1
ATOM 751 N N . LEU A 1 97 ? -3.939 -7.746 3.704 1.00 96.75 97 LEU A N 1
ATOM 752 C CA . LEU A 1 97 ? -5.265 -8.350 3.875 1.00 96.75 97 LEU A CA 1
ATOM 753 C C . LEU A 1 97 ? -5.527 -9.514 2.904 1.00 96.75 97 LEU A C 1
ATOM 755 O O . LEU A 1 97 ? -6.591 -10.125 2.972 1.00 96.75 97 LEU A O 1
ATOM 759 N N . ALA A 1 98 ? -4.598 -9.793 1.981 1.00 96.19 98 ALA A N 1
ATOM 760 C CA . ALA A 1 98 ? -4.773 -10.733 0.875 1.00 96.19 98 ALA A CA 1
ATOM 761 C C . ALA A 1 98 ? -6.056 -10.480 0.052 1.00 96.19 98 ALA A C 1
ATOM 763 O O . ALA A 1 98 ? -6.611 -11.399 -0.550 1.00 96.19 98 ALA A O 1
ATOM 764 N N . ALA A 1 99 ? -6.515 -9.224 0.004 1.00 96.06 99 ALA A N 1
ATOM 765 C CA . ALA A 1 99 ? -7.730 -8.838 -0.697 1.00 96.06 99 ALA A CA 1
ATOM 766 C C . ALA A 1 99 ? -7.526 -8.950 -2.213 1.00 96.06 99 ALA A C 1
ATOM 768 O O . ALA A 1 99 ? -6.563 -8.409 -2.783 1.00 96.06 99 ALA A O 1
ATOM 769 N N . ALA A 1 100 ? -8.435 -9.661 -2.878 1.00 94.62 100 ALA A N 1
ATOM 770 C CA . ALA A 1 100 ? -8.349 -9.864 -4.311 1.00 94.62 100 ALA A CA 1
ATOM 771 C C . ALA A 1 100 ? -8.642 -8.554 -5.072 1.00 94.62 100 ALA A C 1
ATOM 773 O O . ALA A 1 100 ? -9.434 -7.733 -4.607 1.00 94.62 100 ALA A O 1
ATOM 774 N N . PRO A 1 101 ? -8.033 -8.338 -6.253 1.00 93.56 101 PRO A N 1
ATOM 775 C CA . PRO A 1 101 ? -8.242 -7.122 -7.039 1.00 93.56 101 PRO A CA 1
ATOM 776 C C . PRO A 1 101 ? -9.712 -6.785 -7.330 1.00 93.56 101 PRO A C 1
ATOM 778 O O . PRO A 1 101 ? -10.061 -5.608 -7.340 1.00 93.56 101 PRO A O 1
ATOM 781 N N . GLN A 1 102 ? -10.565 -7.791 -7.558 1.00 92.81 102 GLN A N 1
ATOM 782 C CA . GLN A 1 102 ? -11.993 -7.595 -7.847 1.00 92.81 102 GLN A CA 1
ATOM 783 C C . GLN A 1 102 ? -12.820 -7.144 -6.635 1.00 92.81 102 GLN A C 1
ATOM 785 O O . GLN A 1 102 ? -13.867 -6.526 -6.811 1.00 92.81 102 GLN A O 1
ATOM 790 N N . ASP A 1 103 ? -12.325 -7.399 -5.426 1.00 95.38 103 ASP A N 1
ATOM 791 C CA . ASP A 1 103 ? -12.991 -7.045 -4.172 1.00 95.38 103 ASP A CA 1
ATOM 792 C C . ASP A 1 103 ? -12.506 -5.686 -3.641 1.00 95.38 103 ASP A C 1
ATOM 794 O O . ASP A 1 103 ? -12.904 -5.243 -2.566 1.00 95.38 103 ASP A O 1
ATOM 798 N N . TRP A 1 104 ? -11.627 -5.002 -4.382 1.00 95.50 104 TRP A N 1
ATOM 799 C CA . TRP A 1 104 ? -10.970 -3.775 -3.949 1.00 95.50 104 TRP A CA 1
ATOM 800 C C . TRP A 1 104 ? -11.319 -2.583 -4.835 1.00 95.50 104 TRP A C 1
ATOM 802 O O . TRP A 1 104 ? -11.022 -2.553 -6.029 1.00 95.50 104 TRP A O 1
ATOM 812 N N . GLN A 1 105 ? -11.884 -1.545 -4.226 1.00 92.12 105 GLN A N 1
ATOM 813 C CA . GLN A 1 105 ? -12.207 -0.290 -4.898 1.00 92.12 105 GLN A CA 1
ATOM 814 C C . GLN A 1 105 ? -11.280 0.816 -4.394 1.00 92.12 105 GLN A C 1
ATOM 816 O O . GLN A 1 105 ? -11.473 1.347 -3.302 1.00 92.12 105 GLN A O 1
ATOM 821 N N . SER A 1 106 ? -10.268 1.170 -5.188 1.00 83.25 106 SER A N 1
ATOM 822 C CA . SER A 1 106 ? -9.289 2.199 -4.817 1.00 83.25 106 SER A CA 1
ATOM 823 C C . SER A 1 106 ? -9.810 3.615 -5.095 1.00 83.25 106 SER A C 1
ATOM 825 O O . SER A 1 106 ? -10.151 3.956 -6.228 1.00 83.25 106 SER A O 1
ATOM 827 N N . GLY A 1 107 ? -9.833 4.459 -4.061 1.00 77.69 107 GLY A N 1
ATOM 828 C CA . GLY A 1 107 ? -10.038 5.911 -4.130 1.00 77.69 107 GLY A CA 1
ATOM 829 C C . GLY A 1 107 ? -8.753 6.719 -3.889 1.00 77.69 107 GLY A C 1
ATOM 830 O O . GLY A 1 107 ? -8.773 7.947 -3.966 1.00 77.69 107 GLY A O 1
ATOM 831 N N . ALA A 1 108 ? -7.625 6.047 -3.646 1.00 68.69 108 ALA A N 1
ATOM 832 C CA . ALA A 1 108 ? -6.393 6.610 -3.089 1.00 68.69 108 ALA A CA 1
ATOM 833 C C . ALA A 1 108 ? -5.714 7.683 -3.964 1.00 68.69 108 ALA A C 1
ATOM 835 O O . ALA A 1 108 ? -4.906 8.475 -3.485 1.00 68.69 108 ALA A O 1
ATOM 836 N N . ALA A 1 109 ? -6.075 7.779 -5.246 1.00 59.22 109 ALA A N 1
ATOM 837 C CA . ALA A 1 109 ? -5.608 8.855 -6.120 1.00 59.22 109 ALA A CA 1
ATOM 838 C C . ALA A 1 109 ? -6.268 10.222 -5.825 1.00 59.22 109 ALA A C 1
ATOM 840 O O . ALA A 1 109 ? -5.758 11.253 -6.267 1.00 59.22 109 ALA A O 1
ATOM 841 N N . ALA A 1 110 ? -7.385 10.252 -5.086 1.00 60.66 110 ALA A N 1
ATOM 842 C CA . ALA A 1 110 ? -8.152 11.455 -4.745 1.00 60.66 110 ALA A CA 1
ATOM 843 C C . ALA A 1 110 ? -7.746 12.083 -3.391 1.00 60.66 110 ALA A C 1
ATOM 845 O O . ALA A 1 110 ? -8.582 12.663 -2.691 1.00 60.66 110 ALA A O 1
ATOM 846 N N . LEU A 1 111 ? -6.461 11.974 -3.038 1.00 62.03 111 LEU A N 1
ATOM 847 C CA . LEU A 1 111 ? -5.838 12.486 -1.811 1.00 62.03 111 LEU A CA 1
ATOM 848 C C . LEU A 1 111 ? -6.377 13.870 -1.398 1.00 62.03 111 LEU A C 1
ATOM 850 O O . LEU A 1 111 ? -6.275 14.844 -2.147 1.00 62.03 111 LEU A O 1
ATOM 854 N N . GLY A 1 112 ? -6.972 13.944 -0.203 1.00 56.47 112 GLY A N 1
ATOM 855 C CA . GLY A 1 112 ? -7.425 15.191 0.427 1.00 56.47 112 GLY A CA 1
ATOM 856 C C . GLY A 1 112 ? -8.653 15.869 -0.195 1.00 56.47 112 GLY A C 1
ATOM 857 O O . GLY A 1 112 ? -9.006 16.963 0.239 1.00 56.47 112 GLY A O 1
ATOM 858 N N . ARG A 1 113 ? -9.313 15.268 -1.197 1.00 53.03 113 ARG A N 1
ATOM 859 C CA . ARG A 1 113 ? -10.435 15.904 -1.923 1.00 53.03 113 ARG A CA 1
ATOM 860 C C . ARG A 1 113 ? -11.817 15.346 -1.595 1.00 53.03 113 ARG A C 1
ATOM 862 O O . ARG A 1 113 ? -12.801 15.814 -2.162 1.00 53.03 113 ARG A O 1
ATOM 869 N N . SER A 1 114 ? -11.922 14.353 -0.714 1.00 61.41 114 SER A N 1
ATOM 870 C CA . SER A 1 114 ? -13.223 13.791 -0.356 1.00 61.41 114 SER A CA 1
ATOM 871 C C . SER A 1 114 ? -13.248 13.210 1.050 1.00 61.41 114 SER A C 1
ATOM 873 O O . SER A 1 114 ? -12.241 12.698 1.529 1.00 61.41 114 SER A O 1
ATOM 875 N N . ASN A 1 115 ? -14.429 13.217 1.667 1.00 72.50 115 ASN A N 1
ATOM 876 C CA . ASN A 1 115 ? -14.719 12.484 2.900 1.00 72.50 115 ASN A CA 1
ATOM 877 C C . ASN A 1 115 ? -14.884 10.968 2.644 1.00 72.50 115 ASN A C 1
ATOM 879 O O . ASN A 1 115 ? -15.597 10.289 3.375 1.00 72.50 115 ASN A O 1
ATOM 883 N N . LYS A 1 116 ? -14.328 10.435 1.552 1.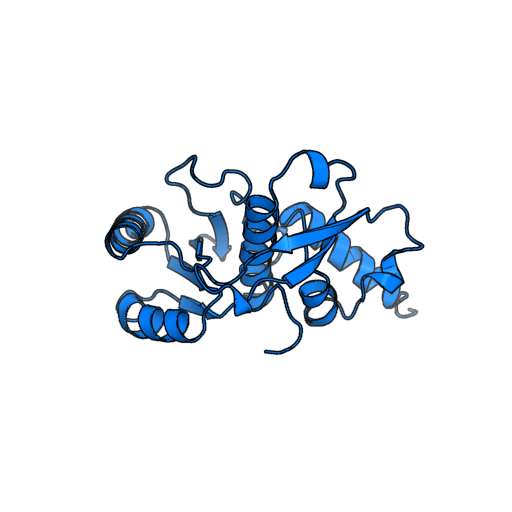00 85.88 116 LYS A N 1
ATOM 884 C CA . LYS A 1 116 ? -14.391 9.007 1.226 1.00 85.88 116 LYS A CA 1
ATOM 885 C C . LYS A 1 116 ? -13.150 8.306 1.778 1.00 85.88 116 LYS A C 1
ATOM 887 O O . LYS A 1 116 ? -12.122 8.969 1.933 1.00 85.88 116 LYS A O 1
ATOM 892 N N . PRO A 1 117 ? -13.239 6.998 2.059 1.00 91.31 117 PRO A N 1
ATOM 893 C CA . PRO A 1 117 ? -12.060 6.231 2.418 1.00 91.31 117 PRO A CA 1
ATOM 894 C C . PRO A 1 117 ? -11.074 6.150 1.247 1.00 91.31 117 PRO A C 1
ATOM 896 O O . PRO A 1 117 ? -11.462 6.289 0.081 1.00 91.31 117 PRO A O 1
ATO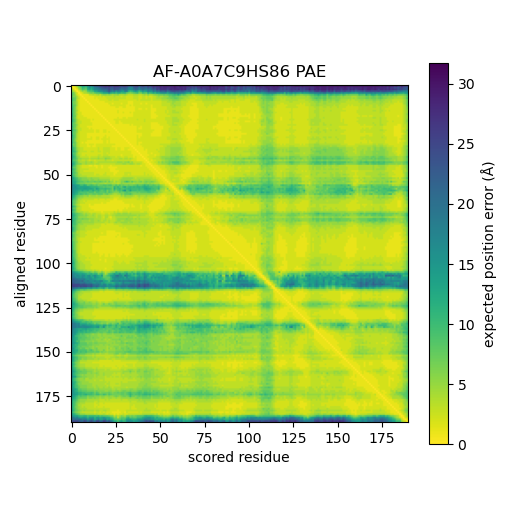M 899 N N . ASP A 1 118 ? -9.805 5.891 1.559 1.00 92.88 118 ASP A N 1
ATOM 900 C CA . ASP A 1 118 ? -8.746 5.712 0.558 1.00 92.88 118 ASP A CA 1
ATOM 901 C C . ASP A 1 118 ? -9.009 4.502 -0.337 1.00 92.88 118 ASP A C 1
ATOM 903 O O . ASP A 1 118 ? -8.675 4.503 -1.522 1.00 92.88 118 ASP A O 1
ATOM 907 N N . ALA A 1 119 ? -9.652 3.476 0.210 1.00 95.19 119 ALA A N 1
ATOM 908 C CA . ALA A 1 119 ? -10.226 2.387 -0.556 1.00 95.19 119 ALA A CA 1
ATOM 909 C C . ALA A 1 119 ? -11.422 1.770 0.175 1.00 95.19 119 ALA A C 1
ATOM 911 O O . ALA A 1 119 ? -11.667 2.028 1.355 1.00 95.19 119 ALA A O 1
ATOM 912 N N . VAL A 1 120 ? -12.170 0.937 -0.537 1.00 95.94 120 VAL A N 1
ATOM 913 C CA . VAL A 1 120 ? -13.212 0.087 0.038 1.00 95.94 120 VAL A CA 1
ATOM 914 C C . VAL A 1 120 ? -12.883 -1.361 -0.285 1.00 95.94 120 VAL A C 1
ATOM 916 O O . VAL A 1 120 ? -12.675 -1.697 -1.451 1.00 95.94 120 VAL A O 1
ATOM 919 N N . TYR A 1 121 ? -12.860 -2.204 0.744 1.00 97.00 121 TYR A N 1
ATOM 920 C CA . TYR A 1 121 ? -12.762 -3.652 0.606 1.00 97.00 121 TYR A CA 1
ATOM 921 C C . TYR A 1 121 ? -14.153 -4.280 0.724 1.00 97.00 121 TYR A C 1
ATOM 923 O O . TYR A 1 121 ? -14.882 -4.015 1.682 1.00 97.00 121 TYR A O 1
ATOM 931 N N . LEU A 1 122 ? -14.530 -5.075 -0.272 1.00 96.19 122 LEU A N 1
ATOM 932 C CA . LEU A 1 122 ? -15.777 -5.826 -0.315 1.00 96.19 122 LEU A CA 1
ATOM 933 C C . LEU A 1 122 ? -15.543 -7.227 0.257 1.00 96.19 122 LEU A C 1
ATOM 935 O O . LEU A 1 122 ? -14.804 -8.022 -0.313 1.00 96.19 122 LEU A O 1
ATOM 939 N N . LEU A 1 123 ? -16.175 -7.535 1.386 1.00 91.69 123 LEU A N 1
ATOM 940 C CA . LEU A 1 123 ? -16.117 -8.850 2.018 1.00 91.69 123 LEU A CA 1
ATOM 941 C C . LEU A 1 123 ? -17.516 -9.471 1.992 1.00 91.69 123 LEU A C 1
ATOM 943 O O . LEU A 1 123 ? -18.321 -9.269 2.904 1.00 91.69 123 LEU A O 1
ATOM 947 N N . GLY A 1 124 ? -17.822 -10.184 0.906 1.00 90.12 124 GLY A N 1
ATOM 948 C CA . GLY A 1 124 ? -19.198 -10.574 0.593 1.00 90.12 124 GLY A CA 1
ATOM 949 C C . GLY A 1 124 ? -20.069 -9.330 0.400 1.00 90.12 124 GLY A C 1
ATOM 950 O O . GLY A 1 124 ? -19.710 -8.435 -0.360 1.00 90.12 124 GLY A O 1
ATOM 951 N N . GLU A 1 125 ? -21.172 -9.238 1.142 1.00 89.38 125 GLU A N 1
ATOM 952 C CA . GLU A 1 125 ? -22.076 -8.075 1.119 1.00 89.38 125 GLU A CA 1
ATOM 953 C C . GLU A 1 125 ? -21.579 -6.898 1.982 1.00 89.38 125 GLU A C 1
ATOM 955 O O . GLU A 1 125 ? -22.165 -5.812 1.984 1.00 89.38 125 GLU A O 1
ATOM 960 N N . HIS A 1 126 ? -20.501 -7.087 2.749 1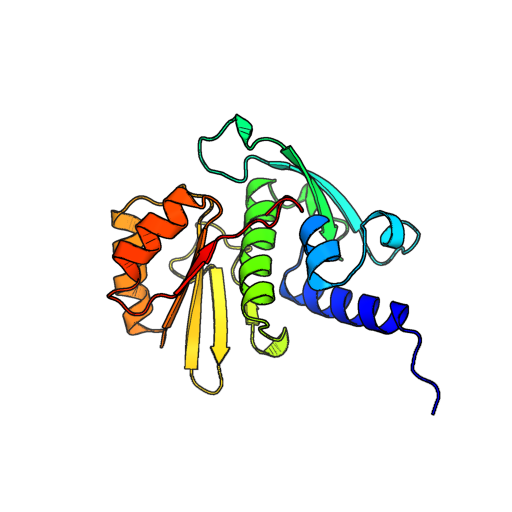.00 93.88 126 HIS A N 1
ATOM 961 C CA . HIS A 1 126 ? -19.991 -6.070 3.661 1.00 93.88 126 HIS A CA 1
ATOM 962 C C . HIS A 1 126 ? -18.963 -5.164 2.991 1.00 93.88 126 HIS A C 1
ATOM 964 O O . HIS A 1 126 ? -18.079 -5.608 2.262 1.00 93.88 126 HIS A O 1
ATOM 970 N N . ARG A 1 127 ? -19.042 -3.869 3.303 1.00 95.31 127 ARG A N 1
ATOM 971 C CA . ARG A 1 127 ? -18.083 -2.856 2.852 1.00 95.31 127 ARG A CA 1
ATOM 972 C C . ARG A 1 127 ? -17.216 -2.438 4.028 1.00 95.31 127 ARG A C 1
ATOM 974 O O . ARG A 1 127 ? -17.742 -1.977 5.038 1.00 95.31 127 ARG A O 1
ATOM 981 N N . VAL A 1 128 ? -15.906 -2.567 3.882 1.00 96.50 128 VAL A N 1
ATOM 982 C CA . VAL A 1 128 ? -14.908 -2.172 4.881 1.00 96.50 128 VAL A CA 1
ATOM 983 C C . VAL A 1 128 ? -14.150 -0.959 4.356 1.00 96.50 128 VAL A C 1
ATOM 985 O O . VAL A 1 128 ? -13.603 -0.990 3.253 1.00 96.50 128 VAL A O 1
ATOM 988 N N . ALA A 1 129 ? -14.140 0.124 5.129 1.00 95.75 129 ALA A N 1
ATOM 989 C CA . ALA A 1 129 ? -13.380 1.323 4.805 1.00 95.75 129 ALA A CA 1
ATOM 990 C C . ALA A 1 129 ? -11.883 1.092 5.045 1.00 95.75 129 ALA A C 1
ATOM 992 O O . ALA A 1 129 ? -11.492 0.451 6.021 1.00 95.75 129 ALA A O 1
ATOM 993 N N . ILE A 1 130 ? -11.048 1.639 4.166 1.00 96.06 130 ILE A N 1
ATOM 994 C CA . ILE A 1 130 ? -9.592 1.540 4.240 1.00 96.06 130 ILE A CA 1
ATOM 995 C C . ILE A 1 130 ? -9.005 2.941 4.337 1.00 96.06 130 ILE A C 1
ATOM 997 O O . ILE A 1 130 ? -9.342 3.814 3.538 1.00 96.06 130 ILE A O 1
ATOM 1001 N N . GLU A 1 131 ? -8.098 3.129 5.285 1.00 94.62 131 GLU A N 1
ATOM 1002 C CA . GLU A 1 131 ? -7.371 4.378 5.489 1.00 94.62 131 GLU A CA 1
ATOM 1003 C C . GLU A 1 131 ? -5.872 4.122 5.552 1.00 94.62 131 GLU A C 1
ATOM 1005 O O . GLU A 1 131 ? -5.411 3.256 6.298 1.00 94.62 131 GLU A O 1
ATOM 1010 N N . TYR A 1 132 ? -5.110 4.905 4.798 1.00 93.88 132 TYR A N 1
ATOM 1011 C CA . TYR A 1 132 ? -3.662 4.954 4.872 1.00 93.88 132 TYR A CA 1
ATOM 1012 C C . TYR A 1 132 ? -3.208 6.275 5.508 1.00 93.88 132 TYR A C 1
ATOM 1014 O O . TYR A 1 132 ? -3.460 7.373 5.014 1.00 93.88 132 TYR A O 1
ATOM 1022 N N . ASP A 1 133 ? -2.469 6.162 6.609 1.00 90.44 133 ASP A N 1
ATOM 1023 C CA . ASP A 1 133 ? -1.946 7.284 7.379 1.00 90.44 133 ASP A CA 1
ATOM 1024 C C . ASP A 1 133 ? -0.415 7.236 7.425 1.00 90.44 133 ASP A C 1
ATOM 1026 O O . ASP A 1 133 ? 0.194 6.484 8.189 1.00 90.44 133 ASP A O 1
ATOM 1030 N N . ALA A 1 134 ? 0.236 8.121 6.669 1.00 84.06 134 ALA A N 1
ATOM 1031 C CA . ALA A 1 134 ? 1.690 8.312 6.738 1.00 84.06 134 ALA A CA 1
ATOM 1032 C C . ALA A 1 134 ? 2.175 8.891 8.094 1.00 84.06 134 ALA A C 1
ATOM 1034 O O . ALA A 1 134 ? 3.374 9.080 8.316 1.00 84.06 134 ALA A O 1
ATOM 1035 N N . GLY A 1 135 ? 1.254 9.196 9.013 1.00 77.88 135 GLY A N 1
ATOM 1036 C CA . GLY A 1 135 ? 1.488 9.682 10.371 1.00 77.88 135 GLY A CA 1
ATOM 1037 C C . GLY A 1 135 ? 1.071 11.136 10.598 1.00 77.88 135 GLY A C 1
ATOM 1038 O O . GLY A 1 135 ? 1.340 11.685 11.671 1.00 77.88 135 GLY A O 1
ATOM 1039 N N . SER A 1 136 ? 0.447 11.777 9.608 1.00 77.38 136 SER A N 1
ATOM 1040 C CA . SER A 1 136 ? 0.102 13.202 9.631 1.00 77.38 136 SER A CA 1
ATOM 1041 C C . SER A 1 136 ? -1.239 13.493 10.309 1.00 77.38 136 SER A C 1
ATOM 1043 O O . SER A 1 136 ? -1.494 14.640 10.697 1.00 77.38 136 SER A O 1
ATOM 1045 N N . TYR A 1 137 ? -2.091 12.480 10.504 1.00 78.75 137 TYR A N 1
ATOM 1046 C CA . TYR A 1 137 ? -3.444 12.706 11.006 1.00 78.75 137 TYR A CA 1
ATOM 1047 C C . TYR A 1 137 ? -3.449 13.082 12.492 1.00 78.75 137 TYR A C 1
ATOM 1049 O O . TYR A 1 137 ? -2.851 12.419 13.350 1.00 78.75 137 TYR A O 1
ATOM 1057 N N . ARG A 1 138 ? -4.169 14.161 12.813 1.00 81.62 138 ARG A N 1
ATOM 1058 C CA . ARG A 1 138 ? -4.417 14.592 14.196 1.00 81.62 138 ARG A CA 1
ATOM 1059 C C . ARG A 1 138 ? -5.525 13.740 14.817 1.00 81.62 138 ARG A C 1
ATOM 1061 O O . ARG A 1 138 ? -6.380 13.226 14.105 1.00 81.62 138 ARG A O 1
ATOM 1068 N N . ALA A 1 139 ? -5.557 13.665 16.149 1.00 81.38 139 ALA A N 1
ATOM 1069 C CA . ALA A 1 139 ? -6.564 12.903 16.895 1.00 81.38 139 ALA A CA 1
ATOM 1070 C C . ALA A 1 139 ? -8.010 13.209 16.465 1.00 81.38 139 ALA A C 1
ATOM 1072 O O . ALA A 1 139 ? -8.780 12.279 16.265 1.00 81.38 139 ALA A O 1
ATOM 1073 N N . ARG A 1 140 ? -8.330 14.490 16.239 1.00 83.94 140 ARG A N 1
ATOM 1074 C CA . ARG A 1 140 ? -9.651 14.936 15.774 1.00 83.94 140 ARG A CA 1
ATOM 1075 C C . ARG A 1 140 ? -10.031 14.383 14.395 1.00 83.94 140 ARG A C 1
ATOM 1077 O O . ARG A 1 140 ? -11.188 14.068 14.171 1.00 83.94 140 ARG A O 1
ATOM 1084 N N . VAL A 1 141 ? -9.072 14.268 13.474 1.00 85.00 141 VAL A N 1
ATOM 1085 C CA . VAL A 1 141 ? -9.326 13.731 12.122 1.00 85.00 141 VAL A CA 1
ATOM 1086 C C . VAL A 1 141 ? -9.642 12.240 12.199 1.00 85.00 141 VAL A C 1
ATOM 1088 O O . VAL A 1 141 ? -10.533 11.762 11.506 1.00 85.00 141 VAL A O 1
ATOM 1091 N N . ILE A 1 142 ? -8.942 11.519 13.078 1.00 85.81 142 ILE A N 1
ATOM 1092 C CA . ILE A 1 142 ? -9.203 10.099 13.331 1.00 85.81 142 ILE A CA 1
ATOM 1093 C C . ILE A 1 142 ? -10.618 9.918 13.895 1.00 85.81 142 ILE A C 1
ATOM 1095 O O . ILE A 1 142 ? -11.377 9.124 13.359 1.00 85.81 142 ILE A O 1
ATOM 1099 N N . GLU A 1 143 ? -11.001 10.693 14.914 1.00 86.50 143 GLU A N 1
ATOM 1100 C CA . GLU A 1 143 ? -12.353 10.647 15.499 1.00 86.50 143 GLU A CA 1
ATOM 1101 C C . GLU A 1 143 ? -13.446 10.943 14.470 1.00 86.50 143 GLU A C 1
ATOM 1103 O O . GLU A 1 143 ? -14.419 10.201 14.378 1.00 86.50 143 GLU A O 1
ATOM 1108 N N . GLN A 1 144 ? -13.252 11.975 13.646 1.00 86.56 144 GLN A N 1
ATOM 1109 C CA . GLN A 1 144 ? -14.190 12.319 12.578 1.00 86.56 144 GLN A CA 1
ATOM 1110 C C . GLN A 1 144 ? -14.352 11.180 11.567 1.00 86.56 144 GLN A C 1
ATOM 1112 O O . GLN A 1 144 ? -15.475 10.865 11.185 1.00 86.56 144 GLN A O 1
ATOM 1117 N N . LYS A 1 145 ? -13.253 10.532 11.157 1.00 87.62 145 LYS A N 1
ATOM 1118 C CA . LYS A 1 145 ? -13.308 9.390 10.235 1.00 87.62 145 LYS A CA 1
ATOM 1119 C C . LYS A 1 145 ? -13.970 8.166 10.867 1.00 87.62 145 LYS A C 1
ATOM 1121 O O . LYS A 1 145 ? -14.761 7.516 10.195 1.00 87.62 145 LYS A O 1
ATOM 1126 N N . LEU A 1 146 ? -13.719 7.883 12.147 1.00 88.50 146 LEU A N 1
ATOM 1127 C CA . LEU A 1 146 ? -14.403 6.800 12.868 1.00 88.50 146 LEU A CA 1
ATOM 1128 C C . LEU A 1 146 ? -15.915 7.017 12.904 1.00 88.50 146 LEU A C 1
ATOM 1130 O O . LEU A 1 146 ? -16.670 6.119 12.549 1.00 88.50 146 LEU A O 1
ATOM 1134 N N . GLU A 1 147 ? -16.348 8.211 13.311 1.00 88.62 147 GLU A N 1
ATOM 1135 C CA . GLU A 1 147 ? -17.768 8.558 13.408 1.00 88.62 147 GLU A CA 1
ATOM 1136 C C . GLU A 1 147 ? -18.445 8.582 12.033 1.00 88.62 147 GLU A C 1
ATOM 1138 O O . GLU A 1 147 ? -19.634 8.299 11.893 1.00 88.62 147 GLU A O 1
ATOM 1143 N N . GLN A 1 148 ? -17.712 8.975 10.996 1.00 88.12 148 GLN A N 1
ATOM 1144 C CA . GLN A 1 148 ? -18.243 8.977 9.647 1.00 88.12 148 GLN A CA 1
ATOM 1145 C C . GLN A 1 148 ? -18.377 7.551 9.106 1.00 88.12 148 GLN A C 1
ATOM 1147 O O . GLN A 1 148 ? -19.442 7.176 8.625 1.00 88.12 148 GLN A O 1
ATOM 1152 N N . PHE A 1 149 ? -17.317 6.748 9.179 1.00 90.75 149 PHE A N 1
ATOM 1153 C CA . PHE A 1 149 ? -17.304 5.437 8.541 1.00 90.75 149 PHE A CA 1
ATOM 1154 C C . PHE A 1 149 ? -18.126 4.392 9.285 1.00 90.75 149 PHE A C 1
ATOM 1156 O O . PHE A 1 149 ? -18.648 3.495 8.632 1.00 90.75 149 PHE A O 1
ATOM 1163 N N . SER A 1 150 ? -18.336 4.539 10.595 1.00 88.38 150 SER A N 1
ATOM 1164 C CA . SER A 1 150 ? -19.231 3.654 11.352 1.00 88.38 150 SER A CA 1
ATOM 1165 C C . SER A 1 150 ? -20.690 3.697 10.880 1.00 88.38 150 SER A C 1
ATOM 1167 O O . SER A 1 150 ? -21.452 2.787 11.194 1.00 88.38 150 SER A O 1
ATOM 1169 N N . ARG A 1 151 ? -21.089 4.735 10.129 1.00 88.25 151 ARG A N 1
ATOM 1170 C CA . ARG A 1 151 ? -22.440 4.862 9.560 1.00 88.25 151 ARG A CA 1
ATOM 1171 C C . ARG A 1 151 ? -22.612 4.094 8.252 1.00 88.25 151 ARG A C 1
ATOM 1173 O O . ARG A 1 151 ? -23.676 3.530 8.023 1.00 88.25 151 ARG A O 1
ATOM 1180 N N . ASP A 1 152 ? -21.576 4.081 7.417 1.00 89.25 152 ASP A N 1
ATOM 1181 C CA . ASP A 1 152 ? -21.670 3.638 6.019 1.00 89.25 152 ASP A CA 1
ATOM 1182 C C . ASP A 1 152 ? -20.920 2.323 5.738 1.00 89.25 152 ASP A C 1
ATOM 1184 O O . ASP A 1 152 ? -21.092 1.727 4.669 1.00 89.25 152 ASP A O 1
ATOM 1188 N N . TYR A 1 153 ? -20.069 1.877 6.667 1.00 93.75 153 TYR A N 1
ATOM 1189 C CA . TYR A 1 153 ? -19.191 0.720 6.506 1.00 93.75 153 TYR A CA 1
ATOM 1190 C C . TYR A 1 153 ? -19.312 -0.234 7.693 1.00 93.75 153 TYR A C 1
ATOM 1192 O O . TYR A 1 153 ? -19.420 0.176 8.845 1.00 93.75 153 TYR A O 1
ATOM 1200 N N . ALA A 1 154 ? -19.239 -1.530 7.401 1.00 93.75 154 ALA A N 1
ATOM 1201 C CA . ALA A 1 154 ? -19.298 -2.596 8.398 1.00 93.75 154 ALA A CA 1
ATOM 1202 C C . ALA A 1 154 ? -17.996 -2.727 9.209 1.00 93.75 154 ALA A C 1
ATOM 1204 O O . ALA A 1 154 ? -17.963 -3.415 10.225 1.00 93.75 154 ALA A O 1
ATOM 1205 N N . GLY A 1 155 ? -16.915 -2.087 8.757 1.00 93.75 155 GLY A N 1
ATOM 1206 C CA . GLY A 1 155 ? -15.628 -2.098 9.436 1.00 93.75 155 GLY A CA 1
ATOM 1207 C C . GLY A 1 155 ? -14.675 -1.044 8.890 1.00 93.75 155 GLY A C 1
ATOM 1208 O O . GLY A 1 155 ? -14.935 -0.409 7.863 1.00 93.75 155 GLY A O 1
ATOM 1209 N N . LEU A 1 156 ? -13.548 -0.891 9.580 1.00 94.88 156 LEU A N 1
ATOM 1210 C CA . LEU A 1 156 ? -12.473 0.023 9.219 1.00 94.88 156 LEU A CA 1
ATOM 1211 C C . LEU A 1 156 ? -11.120 -0.662 9.429 1.00 94.88 156 LEU A C 1
ATOM 1213 O O . LEU A 1 156 ? -10.860 -1.220 10.498 1.00 94.88 156 LEU A O 1
ATOM 1217 N N . VAL A 1 157 ? -10.253 -0.569 8.424 1.00 96.56 157 VAL A N 1
ATOM 1218 C CA . VAL A 1 157 ? -8.836 -0.933 8.521 1.00 96.56 157 VAL A CA 1
ATOM 1219 C C . VAL A 1 157 ? -7.996 0.329 8.405 1.00 96.56 157 VAL A C 1
ATOM 1221 O O . VAL A 1 157 ? -8.187 1.135 7.494 1.00 96.56 157 VAL A O 1
ATOM 1224 N N . TRP A 1 158 ? -7.046 0.482 9.324 1.00 95.62 158 TRP A N 1
ATOM 1225 C CA . TRP A 1 158 ? -6.183 1.651 9.412 1.00 95.62 158 TRP A CA 1
ATOM 1226 C C . TRP A 1 158 ? -4.715 1.262 9.258 1.00 95.62 158 TRP A C 1
ATOM 1228 O O . TRP A 1 158 ? -4.102 0.703 10.166 1.00 95.62 158 TRP A O 1
ATOM 1238 N N . GLY A 1 159 ? -4.126 1.574 8.113 1.00 95.88 159 GLY A N 1
ATOM 1239 C CA . GLY A 1 159 ? -2.716 1.342 7.842 1.00 95.88 159 GLY A CA 1
ATOM 1240 C C . GLY A 1 159 ? -1.847 2.533 8.228 1.00 95.88 159 GLY A C 1
ATOM 1241 O O . GLY A 1 159 ? -2.189 3.680 7.951 1.00 95.88 159 GLY A O 1
ATOM 1242 N N . VAL A 1 160 ? -0.698 2.282 8.854 1.00 94.75 160 VAL A N 1
ATOM 1243 C CA . VAL A 1 160 ? 0.219 3.336 9.301 1.00 94.75 160 VAL A CA 1
ATOM 1244 C C . VAL A 1 160 ? 1.680 2.922 9.196 1.00 94.75 160 VAL A C 1
ATOM 1246 O O . VAL A 1 160 ? 2.039 1.780 9.463 1.00 94.75 160 VAL A O 1
ATOM 1249 N N . THR A 1 161 ? 2.551 3.867 8.844 1.00 92.31 161 THR A N 1
ATOM 1250 C CA . THR A 1 161 ? 3.976 3.599 8.576 1.00 92.31 161 THR A CA 1
ATOM 1251 C C . THR A 1 161 ? 4.878 3.590 9.810 1.00 92.31 161 THR A C 1
ATOM 1253 O O . THR A 1 161 ? 5.988 3.079 9.777 1.00 92.31 161 THR A O 1
ATOM 1256 N N . SER A 1 162 ? 4.449 4.169 10.932 1.00 89.88 162 SER A N 1
ATOM 1257 C CA . SER A 1 162 ? 5.242 4.169 12.167 1.00 89.88 162 SER A CA 1
ATOM 1258 C C . SER A 1 162 ? 4.773 3.072 13.112 1.00 89.88 162 SER A C 1
ATOM 1260 O O . SE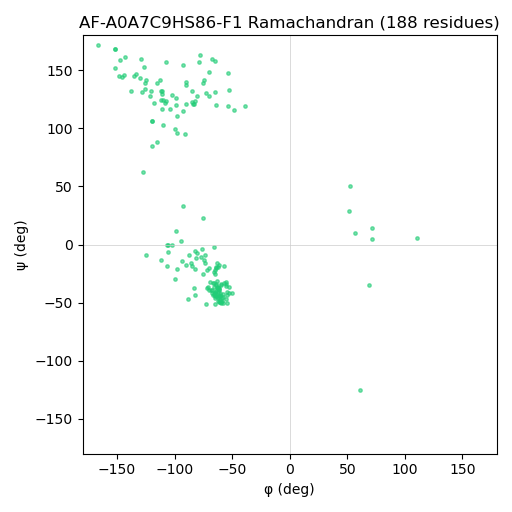R A 1 162 ? 3.654 3.149 13.610 1.00 89.88 162 SER A O 1
ATOM 1262 N N . GLY A 1 163 ? 5.645 2.127 13.473 1.00 88.38 163 GLY A N 1
ATOM 1263 C CA . GLY A 1 163 ? 5.310 1.071 14.43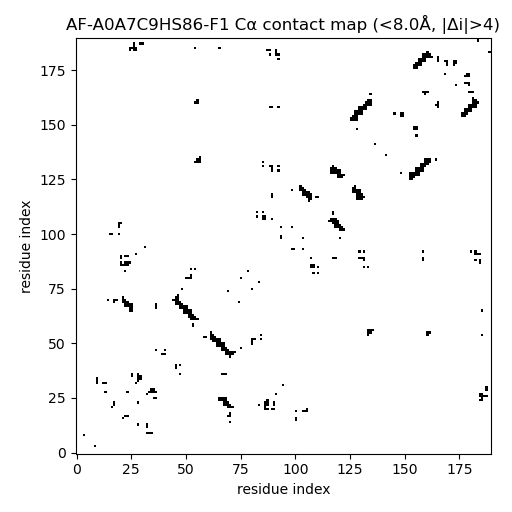9 1.00 88.38 163 GLY A CA 1
ATOM 1264 C C . GLY A 1 163 ? 4.917 1.599 15.825 1.00 88.38 163 GLY A C 1
ATOM 1265 O O . GLY A 1 163 ? 4.022 1.062 16.474 1.00 88.38 163 GLY A O 1
ATOM 1266 N N . VAL A 1 164 ? 5.514 2.712 16.273 1.00 89.00 164 VAL A N 1
ATOM 1267 C CA . VAL A 1 164 ? 5.102 3.389 17.519 1.00 89.00 164 VAL A CA 1
ATOM 1268 C C . VAL A 1 164 ? 3.677 3.928 17.397 1.00 89.00 164 VAL A C 1
ATOM 1270 O O . VAL A 1 164 ? 2.887 3.803 18.331 1.00 89.00 164 VAL A O 1
ATOM 1273 N N . ARG A 1 165 ? 3.339 4.527 16.250 1.00 89.25 165 ARG A N 1
ATOM 1274 C CA . ARG A 1 165 ? 1.988 5.030 15.990 1.00 89.25 165 ARG A CA 1
ATOM 1275 C C . ARG A 1 165 ? 0.989 3.888 15.819 1.00 89.25 165 ARG A C 1
ATOM 1277 O O . ARG A 1 165 ? -0.100 4.006 16.362 1.00 89.25 165 ARG A O 1
ATOM 1284 N N . ALA A 1 166 ? 1.372 2.797 15.157 1.00 91.94 166 ALA A N 1
ATOM 1285 C CA . ALA A 1 166 ? 0.562 1.590 15.017 1.00 91.94 166 ALA A CA 1
ATOM 1286 C C . ALA A 1 166 ? 0.126 1.064 16.384 1.00 91.94 166 ALA A C 1
ATOM 1288 O O . ALA A 1 166 ? -1.067 0.921 16.613 1.00 91.94 166 ALA A O 1
ATOM 1289 N N . ARG A 1 167 ? 1.064 0.903 17.329 1.00 91.50 167 ARG A N 1
ATOM 1290 C CA . ARG A 1 167 ? 0.745 0.484 18.705 1.00 91.50 167 ARG A CA 1
ATOM 1291 C C . ARG A 1 167 ? -0.237 1.436 19.393 1.00 91.50 167 ARG A C 1
ATOM 1293 O O . ARG A 1 167 ? -1.281 1.007 19.857 1.00 91.50 167 ARG A O 1
ATOM 1300 N N . ARG A 1 168 ? 0.040 2.744 19.367 1.00 90.50 168 ARG A N 1
ATOM 1301 C CA . ARG A 1 168 ? -0.847 3.752 19.982 1.00 90.50 168 ARG A CA 1
ATOM 1302 C C . ARG A 1 168 ? -2.245 3.779 19.364 1.00 90.50 168 ARG A C 1
ATOM 1304 O O . ARG A 1 168 ? -3.224 4.007 20.068 1.00 90.50 168 ARG A O 1
ATOM 1311 N N . LEU A 1 169 ? -2.340 3.619 18.044 1.00 90.62 169 LEU A N 1
ATOM 1312 C CA . LEU A 1 169 ? -3.622 3.543 17.353 1.00 90.62 169 LEU A CA 1
ATOM 1313 C C . LEU A 1 169 ? -4.325 2.225 17.653 1.00 90.62 169 LEU A C 1
ATOM 1315 O O . LEU A 1 169 ? -5.532 2.249 17.823 1.00 90.62 169 LEU A O 1
ATOM 1319 N N . GLN A 1 170 ? -3.608 1.111 17.779 1.00 92.94 170 GLN A N 1
ATOM 1320 C CA . GLN A 1 170 ? -4.197 -0.168 18.164 1.00 92.94 170 GLN A CA 1
ATOM 1321 C C . GLN A 1 170 ? -4.828 -0.088 19.559 1.00 92.94 170 GLN A C 1
ATOM 1323 O O . GLN A 1 170 ? -5.974 -0.498 19.719 1.00 92.94 170 GLN A O 1
ATOM 1328 N N . ASP A 1 171 ? -4.141 0.517 20.532 1.00 89.94 171 ASP A N 1
ATOM 1329 C CA . ASP A 1 171 ? -4.673 0.706 21.890 1.00 89.94 171 ASP A CA 1
ATOM 1330 C C . ASP A 1 171 ? -5.938 1.578 21.893 1.00 89.94 171 ASP A C 1
ATOM 1332 O O . ASP A 1 171 ? -6.885 1.331 22.637 1.00 89.94 171 ASP A O 1
ATOM 1336 N N . ARG A 1 172 ? -5.971 2.607 21.038 1.00 87.94 172 ARG A N 1
ATOM 1337 C CA . ARG A 1 172 ? -7.079 3.567 20.969 1.00 87.94 172 ARG A CA 1
ATOM 1338 C C . ARG A 1 172 ? -8.264 3.071 20.142 1.00 87.94 172 ARG A C 1
ATOM 1340 O O . ARG A 1 172 ? -9.407 3.310 20.506 1.00 87.94 172 ARG A O 1
ATOM 1347 N N . LEU A 1 173 ? -7.992 2.472 18.988 1.00 89.12 173 LEU A N 1
ATOM 1348 C CA . LEU A 1 173 ? -8.983 2.131 17.967 1.00 89.12 173 LEU A CA 1
ATOM 1349 C C . LEU A 1 173 ? -9.429 0.672 18.053 1.00 89.12 173 LEU A C 1
ATOM 1351 O O . LEU A 1 173 ? -10.527 0.351 17.606 1.00 89.12 173 LEU A O 1
ATOM 1355 N N . GLY A 1 174 ? -8.629 -0.199 18.672 1.00 85.44 174 GLY A N 1
ATOM 1356 C CA . GLY A 1 174 ? -8.971 -1.608 18.853 1.00 85.44 174 GLY A CA 1
ATOM 1357 C C . GLY A 1 174 ? -10.255 -1.807 19.660 1.00 85.44 174 GLY A C 1
ATOM 1358 O O . GLY A 1 174 ? -11.052 -2.678 19.325 1.00 85.44 174 GLY A O 1
ATOM 1359 N N . ALA A 1 175 ? -10.524 -0.939 20.644 1.00 85.69 175 ALA A N 1
ATOM 1360 C CA . ALA A 1 175 ? -11.785 -0.938 21.395 1.00 85.69 175 ALA A CA 1
ATOM 1361 C C . ALA A 1 175 ? -13.023 -0.657 20.518 1.00 85.69 175 ALA A C 1
ATOM 1363 O O . ALA A 1 175 ? -14.140 -0.995 20.897 1.00 85.69 175 ALA A O 1
ATOM 1364 N N . HIS A 1 176 ? -12.825 -0.067 19.337 1.00 86.75 176 HIS A N 1
ATOM 1365 C CA . HIS A 1 176 ? -13.865 0.203 18.346 1.00 86.75 176 HIS A CA 1
ATOM 1366 C C . HIS A 1 176 ? -13.909 -0.852 17.226 1.00 86.75 176 HIS A C 1
ATOM 1368 O O . HIS A 1 176 ? -14.550 -0.626 16.204 1.00 86.75 176 HIS A O 1
ATOM 1374 N N . GLY A 1 177 ? -13.207 -1.982 17.381 1.00 89.56 177 GLY A N 1
ATOM 1375 C CA . GLY A 1 177 ? -13.150 -3.042 16.370 1.00 89.56 177 GLY A CA 1
ATOM 1376 C C . GLY A 1 177 ? -12.337 -2.680 15.122 1.00 89.56 177 GLY A C 1
ATOM 1377 O O . GLY A 1 177 ? -12.437 -3.366 14.109 1.00 89.56 177 GLY A O 1
ATOM 1378 N N . VAL A 1 178 ? -11.537 -1.610 15.172 1.00 93.56 178 VAL A N 1
ATOM 1379 C CA . VAL A 1 178 ? -10.684 -1.196 14.051 1.00 93.56 178 VAL A CA 1
ATOM 1380 C C . VAL A 1 178 ? -9.422 -2.044 14.027 1.00 93.56 178 VAL A C 1
ATOM 1382 O O . VAL A 1 178 ? -8.684 -2.117 15.014 1.00 93.56 178 VAL A O 1
ATOM 1385 N N . GLN A 1 179 ? -9.133 -2.633 12.871 1.00 95.25 179 GLN A N 1
ATOM 1386 C CA . GLN A 1 179 ? -7.875 -3.332 12.639 1.00 95.25 179 GLN A CA 1
ATOM 1387 C C . GLN A 1 179 ? -6.794 -2.324 12.239 1.00 95.25 179 GLN A C 1
ATOM 1389 O O . GLN A 1 179 ? -6.929 -1.639 11.225 1.00 95.25 179 GLN A O 1
ATOM 1394 N N . VAL A 1 180 ? -5.707 -2.241 13.010 1.00 95.94 180 VAL A N 1
ATOM 1395 C CA . VAL A 1 180 ? -4.571 -1.368 12.688 1.00 95.94 180 VAL A CA 1
ATOM 1396 C C . VAL A 1 180 ? -3.435 -2.194 12.095 1.00 95.94 180 VAL A C 1
ATOM 1398 O O . VAL A 1 180 ? -3.002 -3.185 12.680 1.00 95.94 180 VAL A O 1
ATOM 1401 N N . LEU A 1 181 ? -2.926 -1.773 10.938 1.00 96.38 181 LEU A N 1
ATOM 1402 C CA . LEU A 1 181 ? -1.809 -2.420 10.253 1.00 96.38 181 LEU A CA 1
ATOM 1403 C C . LEU A 1 181 ? -0.567 -1.536 10.296 1.00 96.38 181 LEU A C 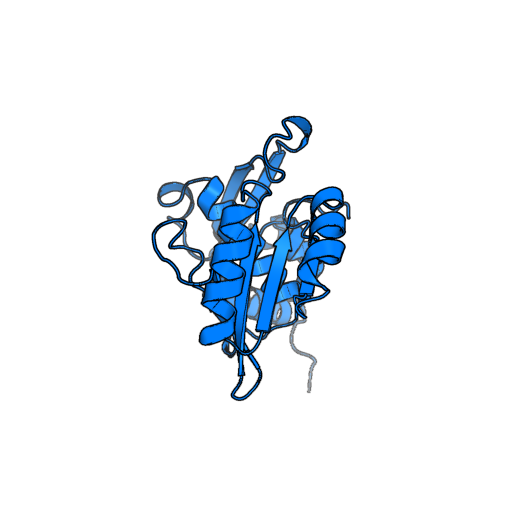1
ATOM 1405 O O . LEU A 1 181 ? -0.615 -0.350 9.967 1.00 96.38 181 LEU A O 1
ATOM 1409 N N . HIS A 1 182 ? 0.567 -2.128 10.665 1.00 95.25 182 HIS A N 1
ATOM 1410 C CA . HIS A 1 182 ? 1.865 -1.497 10.476 1.00 95.25 182 HIS A CA 1
ATOM 1411 C C . HIS A 1 182 ? 2.366 -1.785 9.058 1.00 95.25 182 HIS A C 1
ATOM 1413 O O . HIS A 1 182 ? 2.494 -2.938 8.648 1.00 95.25 182 HIS A O 1
ATOM 1419 N N . LEU A 1 183 ? 2.646 -0.726 8.308 1.00 95.12 183 LEU A N 1
ATOM 1420 C CA . LEU A 1 183 ? 3.003 -0.807 6.901 1.00 95.12 183 LEU A CA 1
ATOM 1421 C C . LEU A 1 183 ? 4.462 -0.434 6.708 1.00 95.12 183 LEU A C 1
ATOM 1423 O O . LEU A 1 183 ? 4.888 0.640 7.123 1.00 95.12 183 LEU A O 1
ATOM 1427 N N . ASN A 1 184 ? 5.192 -1.282 5.994 1.00 92.94 184 ASN A N 1
ATOM 1428 C CA . ASN A 1 184 ? 6.566 -1.021 5.590 1.00 92.94 184 ASN A CA 1
ATOM 1429 C C . ASN A 1 184 ? 6.707 -1.213 4.080 1.00 92.94 184 ASN A C 1
ATOM 1431 O O . ASN A 1 184 ? 7.362 -2.126 3.578 1.00 92.94 184 ASN A O 1
ATOM 1435 N N . TRP A 1 185 ? 5.976 -0.393 3.333 1.00 94.81 185 TRP A N 1
ATOM 1436 C CA . TRP A 1 185 ? 5.892 -0.512 1.881 1.00 94.81 185 TRP A CA 1
ATOM 1437 C C . TRP A 1 185 ? 7.133 0.036 1.170 1.00 94.81 185 TRP A C 1
ATO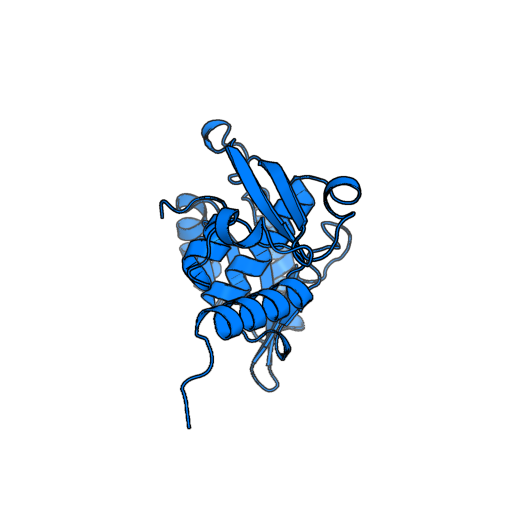M 1439 O O . TRP A 1 185 ? 7.261 -0.178 -0.021 1.00 94.81 185 TRP A O 1
ATOM 1449 N N . TRP A 1 186 ? 8.048 0.740 1.841 1.00 92.50 186 TRP A N 1
ATOM 1450 C CA . TRP A 1 186 ? 9.215 1.379 1.203 1.00 92.50 186 TRP A CA 1
ATOM 1451 C C . TRP A 1 186 ? 10.547 0.663 1.458 1.00 92.50 186 TRP A C 1
ATOM 1453 O O . TRP A 1 186 ? 11.568 1.096 0.928 1.00 92.50 186 TRP A O 1
ATOM 1463 N N . SER A 1 187 ? 10.560 -0.365 2.306 1.00 86.31 187 SER A N 1
ATOM 1464 C CA . SER A 1 187 ? 11.769 -1.065 2.739 1.00 86.31 187 SER A CA 1
ATOM 1465 C C . SER A 1 187 ? 11.490 -2.553 2.902 1.00 86.31 187 SER A C 1
ATOM 1467 O O . SER A 1 187 ? 10.407 -2.936 3.346 1.00 86.31 187 SER A O 1
ATOM 1469 N N . ASP A 1 188 ? 12.490 -3.375 2.601 1.00 69.44 188 ASP A N 1
ATOM 1470 C CA . ASP A 1 188 ? 12.477 -4.826 2.830 1.00 69.44 188 ASP A CA 1
ATOM 1471 C C . ASP A 1 188 ? 12.824 -5.201 4.272 1.00 69.44 188 ASP A C 1
ATOM 1473 O O . ASP A 1 188 ? 12.624 -6.334 4.701 1.00 69.44 188 ASP A O 1
ATOM 1477 N N . GLN A 1 189 ? 13.308 -4.231 5.049 1.00 55.91 189 GLN A N 1
ATOM 1478 C CA . GLN A 1 189 ? 13.672 -4.412 6.450 1.00 55.91 189 GLN A CA 1
ATOM 1479 C C . GLN A 1 189 ? 12.469 -4.101 7.339 1.00 55.91 189 GLN A C 1
ATOM 1481 O O . GLN A 1 189 ? 12.209 -2.924 7.603 1.00 55.91 189 GLN A O 1
ATOM 1486 N N . GLY A 1 190 ? 11.717 -5.145 7.708 1.00 48.81 190 GLY A N 1
ATOM 1487 C CA . GLY A 1 190 ? 10.571 -5.113 8.631 1.00 48.81 190 GLY A CA 1
ATOM 1488 C C . GLY A 1 190 ? 10.934 -4.787 10.073 1.00 48.81 190 GLY A C 1
ATOM 1489 O O . GLY A 1 190 ? 12.000 -5.250 10.530 1.00 48.81 190 GLY A O 1
#

Radius of gyration: 16.7 Å; Cα contacts (8 Å, |Δi|>4): 313; chains: 1; bounding box: 38×47×44 Å

Organism: NCBI:txid2682977

Mean predicted aligned error: 4.95 Å

pLDDT: mean 89.47, std 10.21, range [45.38, 98.12]

InterPro domains:
  IPR025855 Plasmid replication-relaxation [PF13814] (74-151)

Nearest PDB structures (foldseek):
  2ph7-assembly1_A  TM=3.696E-01  e=9.812E-02  Archaeoglobus fulgidus DSM 4304
  2ph7-assembly2_B  TM=3.132E-01  e=2.234E-01  Archaeoglobus fulgidus DSM 4304
  8eyi-assembly1_F  TM=6.508E-01  e=3.853E+00  Homo sapiens
  6bwc-assembly1_A  TM=6.965E-01  e=7.728E+00  Bacillus thuringiensis HD-771
  3fut-assembly2_B  TM=6.404E-01  e=8.771E+00  Thermus thermophilus HB8

Foldseek 3Di:
DDDPDLVVVLVVQVVLLCVQLQKAWQLCCCVQRVDGPVNCVVPPQKDKDWDFDQLAPPDPVSTDIIIMIGSDNCDPVVDDPVLNSQSNQQSQVCRVVVQGSVQKAAPSNCPPPDLAARIWGHDPPFTEGEHEDSPPDDPVNVVVNLVVCVVPGPAYEYEYADPVVLVVCCVVCVVVVYHYHHDDRRDNPD